Protein 5KS7 (pdb70)

Nearest PDB structures (foldseek):
  5ks7-assembly1_A  TM=1.008E+00  e=2.690E-26  Listeria monocytogenes
  5ks7-assembly1_B  TM=1.006E+00  e=5.347E-22  Listeria monocytogenes
  5iip-assembly1_D  TM=9.019E-01  e=2.925E-13  Staphylococcus aureus
  7pmz-assembly2_I-4  TM=8.062E-01  e=7.367E-08  Streptomyces coelicolor A3(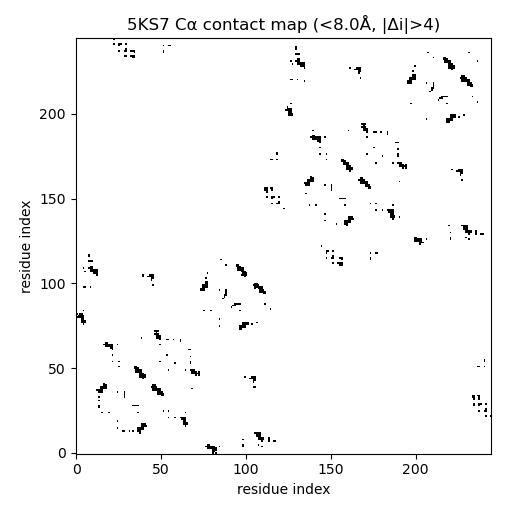2)
  2nye-assembly1_B  TM=8.202E-01  e=5.919E-07  Saccharomyces cerevisiae

Structure (mmCIF, N/CA/C/O backbone):
data_5KS7
#
_entry.id   5KS7
#
_cell.length_a   52.342
_cell.length_b   43.861
_cell.length_c   68.841
_cell.angle_alpha   90.00
_cell.angle_beta   94.94
_cell.angle_gamma   90.00
#
_symmetry.space_group_name_H-M   'P 1 21 1'
#
loop_
_entity.id
_entity.type
_entity.pdbx_description
1 polymer 'Carnitine transport ATP-binding protein OpuCA'
2 non-polymer "(2R,3R,3aS,5R,7aR,9R,10R,10aS,12R,14aR)-2,9-bis(6-amino-9H-purin-9-yl)octahydro-2H,7H-difuro[3,2-d:3',2'-j][1,3,7,9,2,8 ]tetraoxadiphosphacyclododecine-3,5,10,12-tetrol 5,12-dioxide"
#
loop_
_atom_site.group_PDB
_atom_site.id
_atom_site.type_symbol
_atom_site.label_atom_id
_atom_site.label_alt_id
_atom_site.label_comp_id
_atom_site.label_asym_id
_atom_site.label_entity_id
_atom_site.label_seq_id
_atom_site.pdbx_PDB_ins_code
_atom_site.Cartn_x
_atom_site.Cartn_y
_atom_site.Cartn_z
_atom_site.occupancy
_atom_site.B_iso_or_equiv
_atom_site.auth_seq_id
_atom_site.auth_comp_id
_atom_site.auth_asym_id
_atom_site.auth_atom_id
_atom_site.pdbx_PDB_model_num
ATOM 1 N N . ASP A 1 1 ? -26.409 9.313 6.725 1.00 40.68 247 ASP A N 1
ATOM 2 C CA . ASP A 1 1 ? -25.352 10.119 7.437 1.00 40.78 247 ASP A CA 1
ATOM 3 C C . ASP A 1 1 ? -23.929 9.494 7.333 1.00 38.73 247 ASP A C 1
ATOM 4 O O . ASP A 1 1 ? -23.102 9.948 6.525 1.00 37.00 247 ASP A O 1
ATOM 9 N N . VAL A 1 2 ? -23.695 8.430 8.111 1.00 36.35 248 VAL A N 1
ATOM 10 C CA . VAL A 1 2 ? -22.347 7.953 8.492 1.00 35.98 248 VAL A CA 1
ATOM 11 C C . VAL A 1 2 ? -21.860 6.729 7.690 1.00 33.66 248 VAL A C 1
ATOM 12 O O . VAL A 1 2 ? -20.802 6.164 7.976 1.00 31.44 248 VAL A O 1
ATOM 16 N N . THR A 1 3 ? -22.627 6.340 6.679 1.00 32.24 249 THR A N 1
ATOM 17 C CA . THR A 1 3 ? -22.220 5.302 5.756 1.00 31.72 249 THR A CA 1
ATOM 18 C C . THR A 1 3 ? -21.051 5.791 4.854 1.00 31.06 249 THR A C 1
ATOM 19 O O . THR A 1 3 ? -20.980 6.965 4.463 1.00 27.43 249 THR A O 1
ATOM 23 N N . GLN A 1 4 ? -20.130 4.874 4.558 1.00 31.57 250 GLN A N 1
ATOM 24 C CA . GLN A 1 4 ? -18.926 5.175 3.775 1.00 31.95 250 GLN A CA 1
ATOM 25 C C . GLN A 1 4 ? -19.093 4.823 2.290 1.00 31.66 250 GLN A C 1
ATOM 26 O O . GLN A 1 4 ? -20.127 4.286 1.875 1.00 33.83 250 GLN A O 1
ATOM 32 N N . VAL A 1 5 ? -18.077 5.126 1.490 1.00 29.86 251 VAL A N 1
ATOM 33 C CA . VAL A 1 5 ? -18.124 4.804 0.075 1.00 28.77 251 VAL A CA 1
ATOM 34 C C . VAL A 1 5 ? -17.861 3.334 -0.099 1.00 29.52 251 VAL A C 1
ATOM 35 O O . VAL A 1 5 ? -18.519 2.667 -0.901 1.00 30.74 251 VAL A O 1
ATOM 39 N N . ALA A 1 6 ? -16.911 2.807 0.669 1.00 29.43 252 ALA A N 1
ATOM 40 C CA . ALA A 1 6 ? -16.462 1.434 0.439 1.00 28.57 252 ALA A CA 1
ATOM 41 C C . ALA A 1 6 ? -17.641 0.474 0.434 1.00 26.55 252 ALA A C 1
ATOM 42 O O . ALA A 1 6 ? -17.789 -0.305 -0.497 1.00 26.10 252 ALA A O 1
ATOM 44 N N . GLN A 1 7 ? -18.504 0.576 1.441 1.00 24.87 253 GLN A N 1
ATOM 45 C CA . GLN A 1 7 ? -19.726 -0.233 1.483 1.00 25.62 253 GLN A CA 1
ATOM 46 C C . GLN A 1 7 ? -20.354 -0.421 0.071 1.00 25.04 253 GLN A C 1
ATOM 47 O O . GLN A 1 7 ? -20.569 -1.557 -0.356 1.00 23.69 253 GLN A O 1
ATOM 53 N N . ILE A 1 8 ? -20.570 0.665 -0.675 1.00 24.72 254 ILE A N 1
ATOM 54 C CA . ILE A 1 8 ? -21.339 0.576 -1.924 1.00 25.18 254 ILE A CA 1
ATOM 55 C C . ILE A 1 8 ? -20.540 0.493 -3.242 1.00 26.60 254 ILE A C 1
ATOM 56 O O . ILE A 1 8 ? -20.980 -0.159 -4.214 1.00 28.93 254 ILE A O 1
ATOM 61 N N . MET A 1 9 ? -19.398 1.173 -3.303 1.00 25.13 255 MET A N 1
ATOM 62 C CA . MET A 1 9 ? -18.606 1.206 -4.531 1.00 23.50 255 MET A CA 1
ATOM 63 C C . MET A 1 9 ? -18.641 -0.163 -5.230 1.00 23.69 255 MET A C 1
ATOM 64 O O . MET A 1 9 ? -18.655 -1.216 -4.567 1.00 21.85 255 MET A O 1
ATOM 69 N N . ASN A 1 10 ? -18.686 -0.143 -6.565 1.00 25.09 256 ASN A N 1
ATOM 70 C CA . ASN A 1 10 ? -18.548 -1.375 -7.371 1.00 26.18 256 ASN A CA 1
ATOM 71 C C . ASN A 1 10 ? -17.058 -1.734 -7.538 1.00 27.03 256 ASN A C 1
ATOM 72 O O . ASN A 1 10 ? -16.263 -0.942 -8.059 1.00 28.33 256 ASN A O 1
ATOM 77 N N . THR A 1 11 ? -16.692 -2.919 -7.041 1.00 27.30 257 THR A N 1
ATOM 78 C CA . THR A 1 11 ? -15.289 -3.306 -6.833 1.00 27.51 257 THR A CA 1
ATOM 79 C C . THR A 1 11 ? -14.534 -3.782 -8.099 1.00 27.68 257 THR A C 1
ATOM 80 O O . THR A 1 11 ? -13.386 -4.236 -7.993 1.00 26.35 257 THR A O 1
ATOM 84 N N . ASN A 1 12 ? -15.151 -3.682 -9.281 1.00 27.76 258 ASN A N 1
ATOM 85 C CA . ASN A 1 12 ? -14.434 -3.960 -10.544 1.00 28.12 258 ASN A CA 1
ATOM 86 C C . ASN A 1 12 ? -14.379 -2.730 -11.489 1.00 28.51 258 ASN A C 1
ATOM 87 O O . ASN A 1 12 ? -15.190 -2.609 -12.429 1.00 30.73 258 ASN A O 1
ATOM 89 N N . PRO A 1 13 ? -13.442 -1.794 -11.226 1.00 26.52 259 PRO A N 1
ATOM 90 C CA . PRO A 1 13 ? -13.194 -0.685 -12.160 1.00 25.14 259 PRO A CA 1
ATOM 91 C C . PRO A 1 13 ? -12.174 -1.074 -13.175 1.00 23.58 259 PRO A C 1
ATOM 92 O O . PRO A 1 13 ? -11.238 -1.774 -12.857 1.00 24.47 259 PRO A O 1
ATOM 96 N N . VAL A 1 14 ? -12.329 -0.591 -14.386 1.00 22.52 260 VAL A N 1
ATOM 97 C CA . VAL A 1 14 ? -11.464 -1.007 -15.470 1.00 21.59 260 VAL A CA 1
ATOM 98 C C . VAL A 1 14 ? -10.136 -0.202 -15.489 1.00 20.96 260 VAL A C 1
ATOM 99 O O . VAL A 1 14 ? -10.127 1.025 -15.613 1.00 20.40 260 VAL A O 1
ATOM 103 N N . SER A 1 15 ? -9.022 -0.912 -15.330 1.00 20.31 261 SER A N 1
ATOM 104 C CA . SER A 1 15 ? -7.680 -0.295 -15.290 1.00 18.64 261 SER A CA 1
ATOM 105 C C . SER A 1 15 ? -6.972 -0.587 -16.578 1.00 17.61 261 SER A C 1
ATOM 106 O O . SER A 1 15 ? -7.378 -1.461 -17.340 1.00 17.85 261 SER A O 1
ATOM 109 N N . ILE A 1 16 ? -5.927 0.171 -16.830 1.00 16.05 262 ILE A N 1
ATOM 110 C CA . ILE A 1 16 ? -4.904 -0.248 -17.745 1.00 15.04 262 ILE A CA 1
ATOM 111 C C . ILE A 1 16 ? -3.619 0.390 -17.246 1.00 14.40 262 ILE A C 1
ATOM 112 O O . ILE A 1 16 ? -3.671 1.333 -16.436 1.00 14.31 262 ILE A O 1
ATOM 117 N N . THR A 1 17 ? -2.471 -0.137 -17.661 1.00 13.58 263 THR A N 1
ATOM 118 C CA . THR A 1 17 ? -1.206 0.470 -17.259 1.00 13.33 263 THR A CA 1
ATOM 119 C C . THR A 1 17 ? -0.655 1.317 -18.437 1.00 14.07 263 THR A C 1
ATOM 120 O O . THR A 1 17 ? -1.157 1.224 -19.568 1.00 13.71 263 THR A O 1
ATOM 124 N N . ALA A 1 18 ? 0.329 2.169 -18.137 1.00 15.24 264 ALA A N 1
ATOM 125 C CA . ALA A 1 18 ? 0.826 3.202 -19.072 1.00 15.95 264 ALA A CA 1
ATOM 126 C C . ALA A 1 18 ? 1.626 2.684 -20.251 1.00 16.79 264 ALA A C 1
ATOM 127 O O . ALA A 1 18 ? 1.815 3.430 -21.222 1.00 18.20 264 ALA A O 1
ATOM 129 N N . ASP A 1 19 ? 2.137 1.455 -20.161 1.00 17.15 265 ASP A N 1
ATOM 130 C CA . ASP A 1 19 ? 2.837 0.794 -21.299 1.00 18.33 265 ASP A CA 1
ATOM 131 C C . ASP A 1 19 ? 1.904 0.427 -22.468 1.00 19.70 265 ASP A C 1
ATOM 132 O O . ASP A 1 19 ? 2.277 0.506 -23.645 1.00 19.78 265 ASP A O 1
ATOM 137 N N . LYS A 1 20 ? 0.689 0.011 -22.129 1.00 21.02 266 LYS A N 1
ATOM 138 C CA . LYS A 1 20 ? -0.206 -0.599 -23.093 1.00 21.62 266 LYS A CA 1
ATOM 139 C C . LYS A 1 20 ? -0.461 0.390 -24.225 1.00 21.30 266 LYS A C 1
ATOM 140 O O . LYS A 1 20 ? -0.336 1.614 -24.057 1.00 20.10 266 LYS A O 1
ATOM 146 N N . SER A 1 21 ? -0.766 -0.155 -25.395 1.00 22.05 267 SER A N 1
ATOM 147 C CA . SER A 1 21 ? -0.925 0.651 -26.617 1.00 22.14 267 SER A CA 1
ATOM 148 C C . SER A 1 21 ? -2.346 1.167 -26.685 1.00 22.53 267 SER A C 1
ATOM 149 O O . SER A 1 21 ? -3.172 0.780 -25.870 1.00 24.46 267 SER A O 1
ATOM 152 N N . LEU A 1 22 ? -2.658 2.021 -27.653 1.00 23.35 268 LEU A N 1
ATOM 153 C CA . LEU A 1 22 ? -4.056 2.496 -27.809 1.00 23.70 268 LEU A CA 1
ATOM 154 C C . LEU A 1 22 ? -4.933 1.372 -28.362 1.00 24.03 268 LEU A C 1
ATOM 155 O O . LEU A 1 22 ? -6.125 1.265 -28.033 1.00 22.85 268 LEU A O 1
ATOM 160 N N . GLN A 1 23 ? -4.310 0.533 -29.190 1.00 24.68 269 GLN A N 1
ATOM 161 C CA . GLN A 1 23 ? -4.948 -0.645 -29.758 1.00 24.95 269 GLN A CA 1
ATOM 162 C C . GLN A 1 23 ? -5.327 -1.558 -28.601 1.00 24.27 269 GLN A C 1
ATOM 163 O O . GLN A 1 23 ? -6.455 -2.062 -28.537 1.00 24.97 269 GLN A O 1
ATOM 169 N N . ALA A 1 24 ? -4.397 -1.714 -27.657 1.00 22.96 270 ALA A N 1
ATOM 170 C CA . ALA A 1 24 ? -4.646 -2.483 -26.427 1.00 21.79 270 ALA A CA 1
ATOM 171 C C . ALA A 1 24 ? -5.745 -1.900 -25.548 1.00 20.75 270 ALA A C 1
ATOM 172 O O . ALA A 1 24 ? -6.511 -2.645 -24.956 1.00 20.40 270 ALA A O 1
ATOM 174 N N . ALA A 1 25 ? -5.800 -0.573 -25.455 1.00 19.98 271 ALA A N 1
ATOM 175 C CA . ALA A 1 25 ? -6.715 0.121 -24.537 1.00 19.31 271 ALA A CA 1
ATOM 176 C C . ALA A 1 25 ? -8.185 0.047 -24.967 1.00 19.12 271 ALA A C 1
ATOM 177 O O . ALA A 1 25 ? -9.064 -0.427 -24.215 1.00 18.42 271 ALA A O 1
ATOM 179 N N . ILE A 1 26 ? -8.440 0.537 -26.171 1.00 19.23 272 ILE A N 1
ATOM 180 C CA . ILE A 1 26 ? -9.765 0.521 -26.761 1.00 19.60 272 ILE A CA 1
ATOM 181 C C . ILE A 1 26 ? -10.317 -0.901 -26.814 1.00 20.55 272 ILE A C 1
ATOM 182 O O . ILE A 1 26 ? -11.537 -1.105 -26.702 1.00 20.27 272 ILE A O 1
ATOM 187 N N . THR A 1 27 ? -9.416 -1.887 -26.950 1.00 21.75 273 THR A N 1
ATOM 188 C CA . THR A 1 27 ? -9.797 -3.309 -26.822 1.00 21.87 273 THR A CA 1
ATOM 189 C C . THR A 1 27 ? -10.429 -3.552 -25.449 1.00 21.59 273 THR A C 1
ATOM 190 O O . THR A 1 27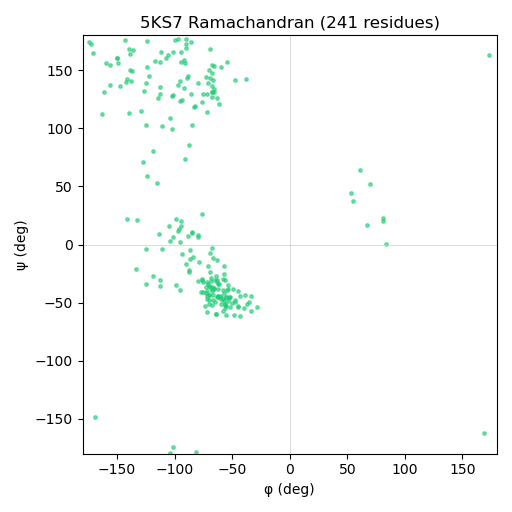 ? -11.586 -3.978 -25.369 1.00 22.65 273 THR A O 1
ATOM 194 N N . VAL A 1 28 ? -9.699 -3.240 -24.379 1.00 20.68 274 VAL A N 1
ATOM 195 C CA . VAL A 1 28 ? -10.255 -3.359 -23.017 1.00 20.52 274 VAL A CA 1
ATOM 196 C C . VAL A 1 28 ? -11.566 -2.543 -22.900 1.00 20.74 274 VAL A C 1
ATOM 197 O O . VAL A 1 28 ? -12.564 -3.030 -22.350 1.00 20.38 274 VAL A O 1
ATOM 201 N N . MET A 1 29 ? -11.569 -1.312 -23.408 1.00 20.25 275 MET A N 1
ATOM 202 C CA . MET A 1 29 ? -12.773 -0.491 -23.306 1.00 20.18 275 MET A CA 1
ATOM 203 C C . MET A 1 29 ? -13.959 -1.158 -23.959 1.00 20.91 275 MET A C 1
ATOM 204 O O . MET A 1 29 ? -15.040 -1.204 -23.376 1.00 21.02 275 MET A O 1
ATOM 209 N N . LYS A 1 30 ? -13.772 -1.676 -25.164 1.00 22.07 276 LYS A N 1
ATOM 210 C CA . LYS A 1 30 ? -14.901 -2.278 -25.867 1.00 24.11 276 LYS A CA 1
ATOM 211 C C . LYS A 1 30 ? -15.415 -3.496 -25.100 1.00 26.47 276 LYS A C 1
ATOM 212 O O . LYS A 1 30 ? -16.559 -3.514 -24.676 1.00 25.65 276 LYS A O 1
ATOM 218 N N . GLU A 1 31 ? -14.557 -4.502 -24.904 1.00 29.94 277 GLU A N 1
ATOM 219 C CA . GLU A 1 31 ? -14.882 -5.652 -24.042 1.00 31.03 277 GLU A CA 1
ATOM 220 C C . GLU A 1 31 ? -15.770 -5.233 -22.870 1.00 27.47 277 GLU A C 1
ATOM 221 O O . GLU A 1 31 ? -16.859 -5.744 -22.681 1.00 23.92 277 GLU A O 1
ATOM 227 N N . LYS A 1 32 ? -15.276 -4.277 -22.095 1.00 26.83 278 LYS A N 1
ATOM 228 C CA . LYS A 1 32 ? -15.860 -3.960 -20.797 1.00 25.26 278 LYS A CA 1
ATOM 229 C C . LYS A 1 32 ? -17.041 -3.018 -20.877 1.00 23.12 278 LYS A C 1
ATOM 230 O O . LYS A 1 32 ? -17.756 -2.838 -19.876 1.00 22.83 278 LYS A O 1
ATOM 236 N N . ARG A 1 33 ? -17.245 -2.440 -22.066 1.00 20.80 279 ARG A N 1
ATOM 237 C CA . ARG A 1 33 ? -18.292 -1.447 -22.305 1.00 18.68 279 ARG A CA 1
ATOM 238 C C . ARG A 1 33 ? -18.067 -0.219 -21.407 1.00 18.28 279 ARG A C 1
ATOM 239 O O . ARG A 1 33 ? -18.866 0.060 -20.520 1.00 18.75 279 ARG A O 1
ATOM 247 N N . VAL A 1 34 ? -16.957 0.482 -21.614 1.00 17.46 280 VAL A N 1
ATOM 248 C CA . VAL A 1 34 ? -16.654 1.695 -20.849 1.00 17.47 280 VAL A CA 1
ATOM 249 C C . VAL A 1 34 ? -15.997 2.772 -21.719 1.00 18.51 280 VAL A C 1
ATOM 250 O O . VAL A 1 34 ? -15.143 2.444 -22.554 1.00 19.78 280 VAL A O 1
ATOM 254 N N . ASP A 1 35 ? -16.383 4.045 -21.525 1.00 18.59 281 ASP A N 1
ATOM 255 C CA . ASP A 1 35 ? -15.778 5.177 -22.275 1.00 18.87 281 ASP A CA 1
ATOM 256 C C . ASP A 1 35 ? -14.373 5.630 -21.745 1.00 19.31 281 ASP A C 1
ATOM 257 O O . ASP A 1 35 ? -13.634 6.336 -22.445 1.00 19.55 281 ASP A O 1
ATOM 262 N N . THR A 1 36 ? -13.988 5.213 -20.538 1.00 19.06 282 THR A N 1
ATOM 263 C CA . THR A 1 36 ? -12.695 5.626 -19.973 1.00 18.85 282 THR A CA 1
ATOM 264 C C . THR A 1 36 ? -11.957 4.471 -19.305 1.00 18.36 282 THR A C 1
ATOM 265 O O . THR A 1 36 ? -12.567 3.562 -18.757 1.00 18.67 282 THR A O 1
ATOM 269 N N . LEU A 1 37 ? -10.634 4.534 -19.344 1.00 17.91 283 LEU A N 1
ATOM 270 C CA . LEU A 1 37 ? -9.807 3.623 -18.613 1.00 17.08 283 LEU A CA 1
ATOM 271 C C . LEU A 1 37 ? -9.081 4.397 -17.522 1.00 18.07 283 LEU A C 1
ATOM 272 O O . LEU A 1 37 ? -8.603 5.525 -17.719 1.00 17.18 283 LEU A O 1
ATOM 277 N N . LEU A 1 38 ? -9.070 3.789 -16.343 1.00 19.81 284 LEU A N 1
ATOM 278 C CA . LEU A 1 38 ? -8.314 4.280 -15.199 1.00 20.45 284 LEU A CA 1
ATOM 279 C C . LEU A 1 38 ? -6.915 3.695 -15.208 1.00 20.50 284 LEU A C 1
ATOM 280 O O . LEU A 1 38 ? -6.713 2.539 -15.555 1.00 19.35 284 LEU A O 1
ATOM 285 N N . VAL A 1 39 ? -5.958 4.515 -14.794 1.00 22.26 285 VAL A N 1
ATOM 286 C CA . VAL A 1 39 ? -4.544 4.219 -14.999 1.00 23.26 285 VAL A CA 1
ATOM 287 C C . VAL A 1 39 ? -3.770 3.988 -13.703 1.00 23.71 285 VAL A C 1
ATOM 288 O O . VAL A 1 39 ? -3.708 4.820 -12.802 1.00 24.96 285 VAL A O 1
ATOM 292 N N . VAL A 1 40 ? -3.111 2.854 -13.679 1.00 23.67 286 VAL A N 1
ATOM 293 C CA . VAL A 1 40 ? -2.685 2.246 -12.468 1.00 22.33 286 VAL A CA 1
ATOM 294 C C . VAL A 1 40 ? -1.294 1.756 -12.840 1.00 21.60 286 VAL A C 1
ATOM 295 O O . VAL A 1 40 ? -1.014 1.527 -14.004 1.00 20.65 286 VAL A O 1
ATOM 299 N N . ASP A 1 41 ? -0.400 1.690 -11.876 1.00 22.72 287 ASP A N 1
ATOM 300 C CA . ASP A 1 41 ? 0.976 1.268 -12.141 1.00 23.66 287 ASP A CA 1
ATOM 301 C C . ASP A 1 41 ? 1.166 -0.185 -11.724 1.00 23.67 287 ASP A C 1
ATOM 302 O O . ASP A 1 41 ? 0.201 -0.861 -11.341 1.00 21.05 287 ASP A O 1
ATOM 307 N N . GLU A 1 42 ? 2.411 -0.662 -11.803 1.00 25.63 288 GLU A N 1
ATOM 308 C CA . GLU A 1 42 ? 2.740 -2.062 -11.476 1.00 25.79 288 GLU A CA 1
ATOM 309 C C . GLU A 1 42 ? 2.021 -2.521 -10.198 1.00 25.09 288 GLU A C 1
ATOM 310 O O . GLU A 1 42 ? 1.447 -3.620 -10.154 1.00 24.39 288 GLU A O 1
ATOM 316 N N . GLY A 1 43 ? 2.042 -1.656 -9.178 1.00 23.92 289 GLY A N 1
ATOM 317 C CA . GLY A 1 43 ? 1.475 -1.973 -7.865 1.00 22.98 289 GLY A CA 1
ATOM 318 C C . GLY A 1 43 ? 0.059 -1.457 -7.647 1.00 21.44 289 GLY A C 1
ATOM 319 O O . GLY A 1 43 ? -0.429 -1.463 -6.524 1.00 20.52 289 GLY A O 1
ATOM 320 N N . ASN A 1 44 ? -0.588 -1.007 -8.718 1.00 20.20 290 ASN A N 1
ATOM 321 C CA . ASN A 1 44 ? -2.027 -0.740 -8.707 1.00 20.23 290 ASN A CA 1
ATOM 322 C C . ASN A 1 44 ? -2.370 0.609 -8.101 1.00 19.82 290 ASN A C 1
ATOM 323 O O . ASN A 1 44 ? -3.504 0.809 -7.657 1.00 19.40 290 ASN A O 1
ATOM 328 N N . VAL A 1 45 ? -1.406 1.533 -8.108 1.00 19.50 291 VAL A N 1
ATOM 329 C CA . VAL A 1 45 ? -1.612 2.895 -7.597 1.00 19.94 291 VAL A CA 1
ATOM 330 C C . VAL A 1 45 ? -2.197 3.784 -8.672 1.00 19.71 291 VAL A C 1
ATOM 331 O O . VAL A 1 45 ? -1.652 3.853 -9.757 1.00 19.55 291 VAL A O 1
ATOM 335 N N . LEU A 1 46 ? -3.281 4.489 -8.364 1.00 19.84 292 LEU A N 1
ATOM 336 C CA . LEU A 1 46 ? -3.966 5.322 -9.368 1.00 20.44 292 LEU A CA 1
ATOM 337 C C . LEU A 1 46 ? -3.129 6.520 -9.862 1.00 21.72 292 LEU A C 1
ATOM 338 O O . LEU A 1 46 ? -2.567 7.296 -9.081 1.00 22.81 292 LEU A O 1
ATOM 343 N N . LYS A 1 47 ? -3.066 6.671 -11.174 1.00 22.67 293 LYS A N 1
ATOM 344 C CA . LYS A 1 47 ? -2.206 7.662 -11.775 1.00 24.24 293 LYS A CA 1
ATOM 345 C C . LYS A 1 47 ? -2.927 8.714 -12.595 1.00 26.48 293 LYS A C 1
ATOM 346 O O . LYS A 1 47 ? -2.414 9.832 -12.747 1.00 28.18 293 LYS A O 1
ATOM 352 N N . GLY A 1 48 ? -4.096 8.365 -13.137 1.00 27.88 294 GLY A N 1
ATOM 353 C CA . GLY A 1 48 ? -4.714 9.167 -14.197 1.00 28.12 294 GLY A CA 1
ATOM 354 C C . GLY A 1 48 ? -5.886 8.465 -14.856 1.00 27.32 294 GLY A C 1
ATOM 355 O O . GLY A 1 48 ? -6.458 7.532 -14.277 1.00 27.36 294 GLY A O 1
ATOM 356 N N . PHE A 1 49 ? -6.264 8.945 -16.043 1.00 25.53 295 PHE A N 1
ATOM 357 C CA . PHE A 1 49 ? -7.266 8.284 -16.864 1.00 24.54 295 PHE A CA 1
ATOM 358 C C . PHE A 1 49 ? -7.178 8.709 -18.317 1.00 22.86 295 PHE A C 1
ATOM 359 O O . PHE A 1 49 ? -6.691 9.780 -18.632 1.00 20.95 295 PHE A O 1
ATOM 367 N N . ILE A 1 50 ? -7.676 7.842 -19.191 1.00 22.50 296 ILE A N 1
ATOM 368 C CA . ILE A 1 50 ? -7.755 8.114 -20.629 1.00 21.40 296 ILE A CA 1
ATOM 369 C C . ILE A 1 50 ? -9.190 7.951 -21.093 1.00 22.23 296 ILE A C 1
ATOM 370 O O . ILE A 1 50 ? -9.937 7.173 -20.510 1.00 21.31 296 ILE A O 1
ATOM 375 N N . ASP A 1 51 ? -9.526 8.681 -22.169 1.00 23.81 297 ASP A N 1
ATOM 376 C CA . ASP A 1 51 ? -10.851 8.713 -22.807 1.00 23.30 297 ASP A CA 1
ATOM 377 C C . ASP A 1 51 ? -10.856 8.101 -24.200 1.00 23.52 297 ASP A C 1
ATOM 378 O O . ASP A 1 51 ? -9.811 8.064 -24.864 1.00 22.70 297 ASP A O 1
ATOM 383 N N . VAL A 1 52 ? -12.051 7.662 -24.627 1.00 23.72 298 VAL A N 1
ATOM 384 C CA . VAL A 1 52 ? -12.425 7.508 -26.057 1.00 24.93 298 VAL A CA 1
ATOM 385 C C . VAL A 1 52 ? -12.059 8.734 -26.900 1.00 24.16 298 VAL A C 1
ATOM 386 O O . VAL A 1 52 ? -11.515 8.618 -28.004 1.00 22.25 298 VAL A O 1
ATOM 390 N N . GLU A 1 53 ? -12.463 9.886 -26.381 1.00 24.45 299 GLU A N 1
ATOM 391 C CA . GLU A 1 53 ? -12.145 11.182 -26.922 1.00 25.78 299 GLU A CA 1
ATOM 392 C C . GLU A 1 53 ? -10.670 11.284 -27.359 1.00 25.52 299 GLU A C 1
ATOM 393 O O . GLU A 1 53 ? -10.349 11.541 -28.538 1.00 25.17 299 GLU A O 1
ATOM 399 N N . GLN A 1 54 ? -9.784 11.109 -26.386 1.00 24.71 300 GLN A N 1
ATOM 400 C CA . GLN A 1 54 ? -8.370 11.432 -26.561 1.00 24.64 300 GLN A CA 1
ATOM 401 C C . GLN A 1 54 ? -7.750 10.352 -27.402 1.00 23.38 300 GLN A C 1
ATOM 402 O O . GLN A 1 54 ? -6.958 10.619 -28.286 1.00 23.10 300 GLN A O 1
ATOM 408 N N . ILE A 1 55 ? -8.137 9.123 -27.136 1.00 23.29 301 ILE A N 1
ATOM 409 C CA . ILE A 1 55 ? -7.786 8.040 -28.024 1.00 23.97 301 ILE A CA 1
ATOM 410 C C . ILE A 1 55 ? -8.193 8.420 -29.450 1.00 23.30 301 ILE A C 1
ATOM 411 O O . ILE A 1 55 ? -7.423 8.251 -30.371 1.00 22.97 301 ILE A O 1
ATOM 416 N N . ASP A 1 56 ? -9.389 8.951 -29.636 1.00 24.11 302 ASP A N 1
ATOM 417 C CA . ASP A 1 56 ? -9.799 9.300 -30.975 1.00 25.57 302 ASP A CA 1
ATOM 418 C C . ASP A 1 56 ? -9.005 10.454 -31.560 1.00 26.96 302 ASP A C 1
ATOM 419 O O . ASP A 1 56 ? -8.715 10.453 -32.760 1.00 28.70 302 ASP A O 1
ATOM 424 N N . LEU A 1 57 ? -8.672 11.454 -30.746 1.00 26.80 303 LEU A N 1
ATOM 425 C CA . LEU A 1 57 ? -7.978 12.623 -31.281 1.00 27.05 303 LEU A CA 1
ATOM 426 C C . LEU A 1 57 ? -6.540 12.306 -31.654 1.00 28.02 303 LEU A C 1
ATOM 427 O O . LEU A 1 57 ? -6.080 12.653 -32.745 1.00 28.92 303 LEU A O 1
ATOM 432 N N . ASN A 1 58 ? -5.834 11.628 -30.761 1.00 28.51 304 ASN A N 1
ATOM 433 C CA . ASN A 1 58 ? -4.394 11.474 -30.901 1.00 28.88 304 ASN A CA 1
ATOM 434 C C . ASN A 1 58 ? -3.943 10.170 -31.593 1.00 30.98 304 ASN A C 1
ATOM 435 O O . ASN A 1 58 ? -2.744 9.946 -31.770 1.00 31.42 304 ASN A O 1
ATOM 440 N N . ARG A 1 59 ? -4.902 9.348 -32.024 1.00 32.37 305 ARG A N 1
ATOM 441 C CA . ARG A 1 59 ? -4.634 8.142 -32.818 1.00 34.93 305 ARG A CA 1
ATOM 442 C C . ARG A 1 59 ? -3.367 8.166 -33.698 1.00 38.00 305 ARG A C 1
ATOM 443 O O . ARG A 1 59 ? -2.538 7.271 -33.626 1.00 40.06 305 ARG A O 1
ATOM 451 N N . ARG A 1 60 ? -3.229 9.182 -34.536 1.00 43.12 306 ARG A N 1
ATOM 452 C CA . ARG A 1 60 ? -2.197 9.165 -35.588 1.00 47.16 306 ARG A CA 1
ATOM 453 C C . ARG A 1 60 ? -0.798 9.295 -34.995 1.00 46.07 306 ARG A C 1
ATOM 454 O O . ARG A 1 60 ? 0.113 8.577 -35.408 1.00 45.15 306 ARG A O 1
ATOM 462 N N . THR A 1 61 ? -0.645 10.208 -34.031 1.00 45.06 307 THR A N 1
ATOM 463 C CA . THR A 1 61 ? 0.645 10.483 -33.399 1.00 46.73 307 THR A CA 1
ATOM 464 C C . THR A 1 61 ? 0.660 10.114 -31.911 1.00 45.93 307 THR A C 1
ATOM 465 O O . THR A 1 61 ? 1.005 10.948 -31.065 1.00 48.82 307 THR A O 1
ATOM 469 N N . ALA A 1 62 ? 0.284 8.874 -31.590 1.00 43.69 308 ALA A N 1
ATOM 470 C CA . ALA A 1 62 ? 0.270 8.394 -30.192 1.00 41.22 308 ALA A CA 1
ATOM 471 C C . ALA A 1 62 ? 0.209 6.874 -30.132 1.00 40.22 308 ALA A C 1
ATOM 472 O O . ALA A 1 62 ? -0.810 6.289 -30.512 1.00 42.83 308 ALA A O 1
ATOM 474 N N . THR A 1 63 ? 1.289 6.242 -29.659 1.00 36.05 309 THR A N 1
ATOM 475 C CA . THR A 1 63 ? 1.399 4.787 -29.676 1.00 33.25 309 THR A CA 1
ATOM 476 C C . THR A 1 63 ? 0.978 4.188 -28.374 1.00 33.01 309 THR A C 1
ATOM 477 O O . THR A 1 63 ? 0.365 3.135 -28.382 1.00 36.77 309 THR A O 1
ATOM 481 N N . SER A 1 64 ? 1.337 4.843 -27.261 1.00 31.46 310 SER A N 1
ATOM 482 C CA . SER A 1 64 ? 1.150 4.314 -25.884 1.00 29.11 310 SER A CA 1
ATOM 483 C C . SER A 1 64 ? 0.017 5.021 -25.101 1.00 28.26 310 SER A C 1
ATOM 484 O O . SER A 1 64 ? -0.380 6.139 -25.439 1.00 26.01 310 SER A O 1
ATOM 487 N N . VAL A 1 65 ? -0.474 4.366 -24.043 1.00 27.87 311 VAL A N 1
ATOM 488 C CA . VAL A 1 65 ? -1.513 4.955 -23.135 1.00 28.32 311 VAL A CA 1
ATOM 489 C C . VAL A 1 65 ? -1.035 6.233 -22.395 1.00 28.02 311 VAL A C 1
ATOM 490 O O . VAL A 1 65 ? -1.829 7.148 -22.104 1.00 26.11 311 VAL A O 1
ATOM 494 N N . MET A 1 66 ? 0.261 6.247 -22.070 1.00 28.01 312 MET A N 1
ATOM 495 C CA . MET A 1 66 ? 0.929 7.363 -21.413 1.00 26.05 312 MET A CA 1
ATOM 496 C C . MET A 1 66 ? 0.907 8.614 -22.280 1.00 25.39 312 MET A C 1
ATOM 497 O O . MET A 1 66 ? 0.864 9.726 -21.769 1.00 26.70 312 MET A O 1
ATOM 502 N N . ASP A 1 67 ? 0.946 8.449 -23.597 1.00 24.28 313 ASP A N 1
ATOM 503 C CA . ASP A 1 67 ? 1.045 9.619 -24.481 1.00 22.95 313 ASP A CA 1
ATOM 504 C C . ASP A 1 67 ? -0.128 10.593 -24.231 1.00 22.46 313 ASP A C 1
ATOM 505 O O . ASP A 1 67 ? 0.014 11.775 -24.488 1.00 21.97 313 ASP A O 1
ATOM 510 N N . ILE A 1 68 ? -1.266 10.089 -23.727 1.00 22.59 314 ILE A N 1
ATOM 511 C CA . ILE A 1 68 ? -2.519 10.871 -23.639 1.00 23.61 314 ILE A CA 1
ATOM 512 C C . ILE A 1 68 ? -3.214 10.764 -22.267 1.00 25.29 314 ILE A C 1
ATOM 513 O O . ILE A 1 68 ? -4.428 11.023 -22.134 1.00 25.53 314 ILE A O 1
ATOM 518 N N . ILE A 1 69 ? -2.444 10.396 -21.247 1.00 25.62 315 ILE A N 1
ATOM 519 C CA . ILE A 1 69 ? -2.976 10.250 -19.903 1.00 24.62 315 ILE A CA 1
ATOM 520 C C . ILE A 1 69 ? -3.380 11.608 -19.350 1.00 25.23 315 ILE A C 1
ATOM 521 O O . ILE A 1 69 ? -2.781 12.616 -19.704 1.00 27.36 315 ILE A O 1
ATOM 526 N N . GLU A 1 70 ? -4.422 11.620 -18.518 1.00 25.05 316 GLU A N 1
ATOM 527 C CA . GLU A 1 70 ? -4.831 12.803 -17.767 1.00 24.67 316 GLU A CA 1
ATOM 528 C C . GLU A 1 70 ? -4.541 12.551 -16.289 1.00 25.76 316 GLU A C 1
ATOM 529 O O . GLU A 1 70 ? -5.302 11.849 -15.596 1.00 23.93 316 GLU A O 1
ATOM 535 N N . LYS A 1 71 ? -3.446 13.144 -15.808 1.00 27.60 317 LYS A N 1
ATOM 536 C CA . LYS A 1 71 ? -2.940 12.881 -14.442 1.00 27.56 317 LYS A CA 1
ATOM 537 C C . LYS A 1 71 ? -3.851 13.456 -13.335 1.00 27.04 317 LYS A C 1
ATOM 538 O O . LYS A 1 71 ? -3.854 12.945 -12.207 1.00 27.10 317 LYS A O 1
ATOM 544 N N . ASN A 1 72 ? -4.652 14.471 -13.668 1.00 26.33 318 ASN A N 1
ATOM 545 C CA . ASN A 1 72 ? -5.489 15.154 -12.675 1.00 27.05 318 ASN A CA 1
ATOM 546 C C . ASN A 1 72 ? -6.860 14.473 -12.487 1.00 26.72 318 ASN A C 1
ATOM 547 O O . ASN A 1 72 ? -7.851 14.873 -13.089 1.00 26.09 318 ASN A O 1
ATOM 552 N N . VAL A 1 73 ? -6.903 13.456 -11.623 1.00 26.74 319 VAL A N 1
ATOM 553 C CA . VAL A 1 73 ? -8.102 12.646 -11.418 1.00 26.51 319 VAL A CA 1
ATOM 554 C C . VAL A 1 73 ? -8.828 13.034 -10.160 1.00 26.59 319 VAL A C 1
ATOM 555 O O . VAL A 1 73 ? -8.218 13.012 -9.110 1.00 26.98 319 VAL A O 1
ATOM 559 N N . PHE A 1 74 ? -10.130 13.305 -10.189 1.00 27.48 320 PHE A N 1
ATOM 560 C CA . PHE A 1 74 ? -10.765 13.380 -8.900 1.00 28.06 320 PHE A CA 1
ATOM 561 C C . PHE A 1 74 ? -10.931 11.998 -8.376 1.00 30.22 320 PHE A C 1
ATOM 562 O O . PHE A 1 74 ? -11.463 11.143 -9.063 1.00 33.01 320 PHE A O 1
ATOM 570 N N . TYR A 1 75 ? -10.496 11.796 -7.140 1.00 31.81 321 TYR A N 1
ATOM 571 C CA . TYR A 1 75 ? -10.605 10.518 -6.477 1.00 31.27 321 TYR A CA 1
ATOM 572 C C . TYR A 1 75 ? -10.907 10.744 -5.003 1.00 30.63 321 TYR A C 1
ATOM 573 O O . TYR A 1 75 ? -10.921 11.875 -4.532 1.00 30.59 321 TYR A O 1
ATOM 582 N N . VAL A 1 76 ? -11.122 9.651 -4.286 1.00 29.85 322 VAL A N 1
ATOM 583 C CA . VAL A 1 76 ? -11.637 9.687 -2.936 1.00 30.16 322 VAL A CA 1
ATOM 584 C C . VAL A 1 76 ? -11.204 8.394 -2.246 1.00 30.39 322 VAL A C 1
ATOM 585 O O . VAL A 1 76 ? -10.959 7.398 -2.917 1.00 31.66 322 VAL A O 1
ATOM 589 N N . TYR A 1 77 ? -11.094 8.418 -0.917 1.00 29.35 323 TYR A N 1
ATOM 590 C CA . TYR A 1 77 ? -10.568 7.287 -0.171 1.00 28.64 323 TYR A CA 1
ATOM 591 C C . TYR A 1 77 ? -11.713 6.414 0.230 1.00 28.31 323 TYR A C 1
ATOM 592 O O . TYR A 1 77 ? -12.841 6.859 0.279 1.00 30.69 323 TYR A O 1
ATOM 601 N N . GLU A 1 78 ? -11.394 5.166 0.513 1.00 27.42 324 GLU A N 1
ATOM 602 C CA . GLU A 1 78 ? -12.329 4.170 0.957 1.00 27.96 324 GLU A CA 1
ATOM 603 C C . GLU A 1 78 ? -13.302 4.632 2.035 1.00 28.87 324 GLU A C 1
ATOM 604 O O . GLU A 1 78 ? -14.469 4.243 2.016 1.00 32.88 324 GLU A O 1
ATOM 610 N N . ASP A 1 79 ? -12.829 5.422 2.997 1.00 28.78 325 ASP A N 1
ATOM 611 C CA . ASP A 1 79 ? -13.633 5.752 4.211 1.00 28.37 325 ASP A CA 1
ATOM 612 C C . ASP A 1 79 ? -14.246 7.178 4.215 1.00 29.67 325 ASP A C 1
ATOM 613 O O . ASP A 1 79 ? -14.896 7.586 5.179 1.00 29.96 325 ASP A O 1
ATOM 618 N N . THR A 1 80 ? -14.049 7.927 3.135 1.00 31.13 326 THR A N 1
ATOM 619 C CA . THR A 1 80 ? -14.860 9.112 2.854 1.00 31.50 326 THR A CA 1
ATOM 620 C C . THR A 1 80 ? -16.347 8.754 3.036 1.00 32.98 326 THR A C 1
ATOM 621 O O . THR A 1 80 ? -16.761 7.645 2.677 1.00 32.60 326 THR A O 1
ATOM 625 N N . LEU A 1 81 ? -17.133 9.682 3.600 1.00 32.74 327 LEU A N 1
ATOM 626 C CA . LEU A 1 81 ? -18.596 9.540 3.661 1.00 33.08 327 LEU A CA 1
ATOM 627 C C . LEU A 1 81 ? -19.232 9.509 2.265 1.00 31.01 327 LEU A C 1
ATOM 628 O O . LEU A 1 81 ? -19.033 10.417 1.454 1.00 29.55 327 LEU A O 1
ATOM 633 N N . LEU A 1 82 ? -20.019 8.483 1.996 1.00 30.05 328 LEU A N 1
ATOM 634 C CA . LEU A 1 82 ? -20.719 8.410 0.730 1.00 31.34 328 LEU A CA 1
ATOM 635 C C . LEU A 1 82 ? -21.356 9.751 0.378 1.00 32.47 328 LEU A C 1
ATOM 636 O O . LEU A 1 82 ? -21.096 10.285 -0.696 1.00 35.88 328 LEU A O 1
ATOM 641 N N . ARG A 1 83 ? -22.150 10.308 1.293 1.00 31.23 329 ARG A N 1
ATOM 642 C CA . ARG A 1 83 ? -22.938 11.523 1.019 1.00 32.13 329 ARG A CA 1
ATOM 643 C C . ARG A 1 83 ? -22.211 12.583 0.171 1.00 33.24 329 ARG A C 1
ATOM 644 O O . ARG A 1 83 ? -22.783 13.164 -0.747 1.00 32.77 329 ARG A O 1
ATOM 646 N N . ASP A 1 84 ? -20.947 12.829 0.484 1.00 34.99 330 ASP A N 1
ATOM 647 C CA . ASP A 1 84 ? -20.180 13.860 -0.202 1.00 35.81 330 ASP A CA 1
ATOM 648 C C . ASP A 1 84 ? -19.883 13.429 -1.638 1.00 36.52 330 ASP A C 1
ATOM 649 O O . ASP A 1 84 ? -20.116 14.202 -2.585 1.00 35.63 330 ASP A O 1
ATOM 654 N N . THR A 1 85 ? -19.413 12.190 -1.814 1.00 34.21 331 THR A N 1
ATOM 655 C CA . THR A 1 85 ? -19.015 11.753 -3.145 1.00 33.74 331 THR A CA 1
ATOM 656 C C . THR A 1 85 ? -20.234 11.655 -4.044 1.00 35.48 331 THR A C 1
ATOM 657 O O . THR A 1 85 ? -20.158 12.029 -5.206 1.00 39.93 331 THR A O 1
ATOM 661 N N . VAL A 1 86 ? -21.354 11.163 -3.502 1.00 35.56 332 VAL A N 1
ATOM 662 C CA . VAL A 1 86 ? -22.645 11.112 -4.233 1.00 33.85 332 VAL A CA 1
ATOM 663 C C . VAL A 1 86 ? -23.088 12.515 -4.641 1.00 35.62 332 VAL A C 1
ATOM 664 O O . VAL A 1 86 ? -23.508 12.726 -5.776 1.00 35.01 332 VAL A O 1
ATOM 668 N N . GLN A 1 87 ? -22.985 13.478 -3.728 1.00 38.75 333 GLN A N 1
ATOM 669 C CA . GLN A 1 87 ? -23.475 14.829 -4.020 1.00 41.24 333 GLN A CA 1
ATOM 670 C C . GLN A 1 87 ? -22.676 15.458 -5.155 1.00 40.33 333 GLN A C 1
ATOM 671 O O . GLN A 1 87 ? -23.188 16.304 -5.870 1.00 39.73 333 GLN A O 1
ATOM 677 N N . ARG A 1 88 ? -21.422 15.019 -5.300 1.00 42.33 334 ARG A N 1
ATOM 678 C CA . ARG A 1 88 ? -20.509 15.429 -6.390 1.00 41.21 334 ARG A CA 1
ATOM 679 C C . ARG A 1 88 ? -20.924 14.965 -7.788 1.00 39.85 334 ARG A C 1
ATOM 680 O O . ARG A 1 88 ? -20.877 15.738 -8.747 1.00 39.63 334 ARG A O 1
ATOM 688 N N . ILE A 1 89 ? -21.263 13.683 -7.906 1.00 37.57 335 ILE A N 1
ATOM 689 C CA . ILE A 1 89 ? -21.722 13.125 -9.176 1.00 36.09 335 ILE A CA 1
ATOM 690 C C . ILE A 1 89 ? -23.009 13.816 -9.593 1.00 36.54 335 ILE A C 1
ATOM 691 O O . ILE A 1 89 ? -23.150 14.219 -10.739 1.00 38.83 335 ILE A O 1
ATOM 696 N N . LEU A 1 90 ? -23.930 13.971 -8.644 1.00 36.37 336 LEU A N 1
ATOM 697 C CA . LEU A 1 90 ? -25.264 14.491 -8.925 1.00 35.14 336 LEU A CA 1
ATOM 698 C C . LEU A 1 90 ? -25.254 15.921 -9.429 1.00 37.36 336 LEU A C 1
ATOM 699 O O . LEU A 1 90 ? -25.735 16.194 -10.527 1.00 38.29 336 LEU A O 1
ATOM 704 N N . LYS A 1 91 ? -24.726 16.836 -8.621 1.00 40.90 337 LYS A N 1
ATOM 705 C CA . LYS A 1 91 ? -24.876 18.272 -8.894 1.00 43.01 337 LYS A CA 1
ATOM 706 C C . LYS A 1 91 ? -23.580 18.968 -9.302 1.00 43.13 337 LYS A C 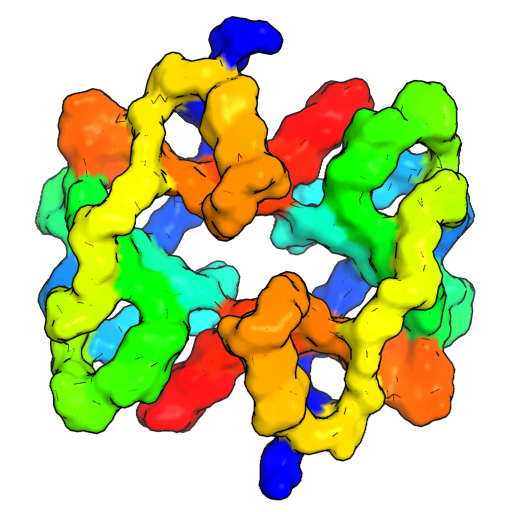1
ATOM 707 O O . LYS A 1 91 ? -23.602 20.144 -9.661 1.00 43.24 337 LYS A O 1
ATOM 713 N N . ARG A 1 92 ? -22.466 18.244 -9.294 1.00 44.47 338 ARG A N 1
ATOM 714 C CA . ARG A 1 92 ? -21.201 18.798 -9.793 1.00 45.70 338 ARG A CA 1
ATOM 715 C C . ARG A 1 92 ? -20.729 18.076 -11.070 1.00 44.65 338 ARG A C 1
ATOM 716 O O . ARG A 1 92 ? -19.621 18.303 -11.553 1.00 45.32 338 ARG A O 1
ATOM 724 N N . GLY A 1 93 ? -21.598 17.224 -11.619 1.00 44.03 339 GLY A N 1
ATOM 725 C CA . GLY A 1 93 ? -21.440 16.702 -12.975 1.00 44.73 339 GLY A CA 1
ATOM 726 C C . GLY A 1 93 ? -20.259 15.779 -13.241 1.00 46.42 339 GLY A C 1
ATOM 727 O O . GLY A 1 93 ? -19.897 15.569 -14.400 1.00 47.45 339 GLY A O 1
ATOM 728 N N . TYR A 1 94 ? -19.657 15.231 -12.180 1.00 46.48 340 TYR A N 1
ATOM 729 C CA . TYR A 1 94 ? -18.609 14.202 -12.307 1.00 43.40 340 TYR A CA 1
ATOM 730 C C . TYR A 1 94 ? -19.283 12.947 -12.862 1.00 39.91 340 TYR A C 1
ATOM 731 O O . TYR A 1 94 ? -20.364 12.585 -12.420 1.00 41.47 340 TYR A O 1
ATOM 740 N N . LYS A 1 95 ? -18.661 12.284 -13.824 1.00 37.86 341 LYS A N 1
ATOM 741 C CA . LYS A 1 95 ? -19.291 11.125 -14.479 1.00 37.24 341 LYS A CA 1
ATOM 742 C C . LYS A 1 95 ? -19.253 9.870 -13.610 1.00 33.10 341 LYS A C 1
ATOM 743 O O . LYS A 1 95 ? -20.117 9.005 -13.736 1.00 33.50 341 LYS A O 1
ATOM 749 N N . TYR A 1 96 ? -18.232 9.763 -12.760 1.00 29.08 342 TYR A N 1
ATOM 750 C CA . TYR A 1 96 ? -18.118 8.685 -11.769 1.00 26.38 342 TYR A CA 1
ATOM 751 C C . TYR A 1 96 ? -16.938 9.056 -10.914 1.00 23.89 342 TYR A C 1
ATOM 752 O O . TYR A 1 96 ? -16.242 9.988 -11.245 1.00 23.59 342 TYR A O 1
ATOM 761 N N . ILE A 1 97 ? -16.694 8.319 -9.828 1.00 22.12 343 ILE A N 1
ATOM 762 C CA . ILE A 1 97 ? -15.659 8.704 -8.871 1.00 20.18 343 ILE A CA 1
ATOM 763 C C . ILE A 1 97 ? -14.859 7.493 -8.371 1.00 20.00 343 ILE A C 1
ATOM 764 O O . ILE A 1 97 ? -15.368 6.647 -7.599 1.00 19.49 343 ILE A O 1
ATOM 769 N N . PRO A 1 98 ? -13.569 7.450 -8.747 1.00 19.20 344 PRO A N 1
ATOM 770 C CA . PRO A 1 98 ? -12.605 6.420 -8.320 1.00 18.87 344 PRO A CA 1
ATOM 771 C C . PRO A 1 98 ? -12.226 6.436 -6.831 1.00 18.80 344 PRO A C 1
ATOM 772 O O . PRO A 1 98 ? -11.849 7.463 -6.280 1.00 17.99 344 PRO A O 1
ATOM 776 N N . VAL A 1 99 ? -12.291 5.268 -6.212 1.00 19.26 345 VAL A N 1
ATOM 777 C CA . VAL A 1 99 ? -11.992 5.109 -4.809 1.00 18.69 345 VAL A CA 1
ATOM 778 C C . VAL A 1 99 ? -10.732 4.292 -4.609 1.00 18.59 345 VAL A C 1
ATOM 779 O O . VAL A 1 99 ? -10.567 3.193 -5.133 1.00 17.85 345 VAL A O 1
ATOM 783 N N . VAL A 1 100 ? -9.860 4.842 -3.795 1.00 19.60 346 VAL A N 1
ATOM 784 C CA . VAL A 1 100 ? -8.560 4.286 -3.543 1.00 20.20 346 VAL A CA 1
ATOM 785 C C . VAL A 1 100 ? -8.505 3.919 -2.076 1.00 21.12 346 VAL A C 1
ATOM 786 O O . VAL A 1 100 ? -9.269 4.448 -1.289 1.00 22.01 346 VAL A O 1
ATOM 790 N N . ASP A 1 101 ? -7.623 3.004 -1.704 1.00 22.59 347 ASP A N 1
ATOM 791 C CA . ASP A 1 101 ? -7.242 2.861 -0.297 1.00 23.67 347 ASP A CA 1
ATOM 792 C C . ASP A 1 101 ? -6.177 3.917 0.052 1.00 25.70 347 ASP A C 1
ATOM 793 O O . ASP A 1 101 ? -5.777 4.718 -0.809 1.00 25.02 347 ASP A O 1
ATOM 798 N N . LYS A 1 102 ? -5.710 3.899 1.303 1.00 28.56 348 LYS A N 1
ATOM 799 C CA . LYS A 1 102 ? -4.835 4.974 1.839 1.00 30.45 348 LYS A CA 1
ATOM 800 C C . LYS A 1 102 ? -3.430 5.018 1.224 1.00 30.15 348 LYS A C 1
ATOM 801 O O . LYS A 1 102 ? -2.675 5.950 1.492 1.00 30.62 348 LYS A O 1
ATOM 807 N N . ASP A 1 103 ? -3.099 4.011 0.411 1.00 29.66 349 ASP A N 1
ATOM 808 C CA . ASP A 1 103 ? -1.905 4.020 -0.442 1.00 29.48 349 ASP A CA 1
ATOM 809 C C . ASP A 1 103 ? -2.229 4.409 -1.889 1.00 26.48 349 ASP A C 1
ATOM 810 O O . ASP A 1 103 ? -1.476 4.093 -2.802 1.00 24.29 349 ASP A O 1
ATOM 815 N N . LYS A 1 104 ? -3.347 5.090 -2.093 1.00 24.92 350 LYS A N 1
ATOM 816 C CA . LYS A 1 104 ? -3.753 5.498 -3.427 1.00 25.15 350 LYS A CA 1
ATOM 817 C C . LYS A 1 104 ? -3.783 4.280 -4.392 1.00 24.93 350 LYS A C 1
ATOM 818 O O . LYS A 1 104 ? -3.288 4.348 -5.537 1.00 23.87 350 LYS A O 1
ATOM 824 N N . ARG A 1 105 ? -4.352 3.162 -3.910 1.00 23.41 351 ARG A N 1
ATOM 825 C CA . ARG A 1 105 ? -4.576 1.970 -4.752 1.00 21.36 351 ARG A CA 1
ATOM 826 C C . ARG A 1 105 ? -6.023 1.856 -5.175 1.00 18.59 351 ARG A C 1
ATOM 827 O O . ARG A 1 105 ? -6.909 1.843 -4.346 1.00 17.20 351 ARG A O 1
ATOM 835 N N . LEU A 1 106 ? -6.253 1.716 -6.471 1.00 17.22 352 LEU A N 1
ATOM 836 C CA . LEU A 1 106 ? -7.595 1.558 -6.970 1.00 16.29 352 LEU A CA 1
ATOM 837 C C . LEU A 1 106 ? -8.175 0.301 -6.386 1.00 15.69 352 LEU A C 1
ATOM 838 O O . LEU A 1 106 ? -7.591 -0.782 -6.537 1.00 15.23 352 LEU A O 1
ATOM 843 N N . VAL A 1 107 ? -9.286 0.487 -5.664 1.00 15.18 353 VAL A N 1
ATOM 844 C CA . VAL A 1 107 ? -10.081 -0.594 -5.054 1.00 14.83 353 VAL A CA 1
ATOM 845 C C . VAL A 1 107 ? -11.560 -0.560 -5.475 1.00 15.47 353 VAL A C 1
ATOM 846 O O . VAL A 1 107 ? -12.328 -1.451 -5.073 1.00 14.78 353 VAL A O 1
ATOM 850 N N . GLY A 1 108 ? -11.953 0.464 -6.258 1.00 15.99 354 GLY A N 1
ATOM 851 C CA . GLY A 1 108 ? -13.363 0.683 -6.610 1.00 16.45 354 GLY A CA 1
ATOM 852 C C . GLY A 1 108 ? -13.655 1.975 -7.364 1.00 16.59 354 GLY A C 1
ATOM 853 O O . GLY A 1 108 ? -12.787 2.851 -7.435 1.00 15.36 354 GLY A O 1
ATOM 854 N N . ILE A 1 109 ? -14.846 2.031 -8.006 1.00 17.42 355 ILE A N 1
ATOM 855 C CA . ILE A 1 109 ? -15.499 3.309 -8.386 1.00 18.51 355 ILE A CA 1
ATOM 856 C C . ILE A 1 109 ? -17.008 3.354 -8.087 1.00 19.08 355 ILE A C 1
ATOM 857 O O . ILE A 1 109 ? -17.652 2.340 -7.777 1.00 19.60 355 ILE A O 1
ATOM 862 N N . VAL A 1 110 ? -17.544 4.569 -8.177 1.00 18.92 356 VAL A N 1
ATOM 863 C CA . VAL A 1 110 ? -18.904 4.857 -7.815 1.00 18.24 356 VAL A CA 1
ATOM 864 C C . VAL A 1 110 ? -19.474 5.496 -9.039 1.00 18.13 356 VAL A C 1
ATOM 865 O O . VAL A 1 110 ? -19.209 6.666 -9.358 1.00 16.00 356 VAL A O 1
ATOM 869 N N . THR A 1 111 ? -20.247 4.660 -9.721 1.00 19.07 357 THR A N 1
ATOM 870 C CA . THR A 1 111 ? -20.853 4.947 -10.999 1.00 18.76 357 THR A CA 1
ATOM 871 C C . THR A 1 111 ? -22.224 5.572 -10.777 1.00 19.06 357 THR A C 1
ATOM 872 O O . THR A 1 111 ? -22.683 5.728 -9.643 1.00 18.49 357 THR A O 1
ATOM 876 N N . ARG A 1 112 ? -22.868 5.944 -11.868 1.00 20.20 358 ARG A N 1
ATOM 877 C CA . ARG A 1 112 ? -24.252 6.378 -11.812 1.00 20.92 358 ARG A CA 1
ATOM 878 C C . ARG A 1 112 ? -25.126 5.158 -11.462 1.00 19.74 358 ARG A C 1
ATOM 879 O O . ARG A 1 112 ? -26.181 5.297 -10.818 1.00 19.77 358 ARG A O 1
ATOM 887 N N . ALA A 1 113 ? -24.662 3.970 -11.849 1.00 18.01 359 ALA A N 1
ATOM 888 C CA . ALA A 1 113 ? -25.289 2.734 -11.423 1.00 18.17 359 ALA A CA 1
ATOM 889 C C . ALA A 1 113 ? -24.906 2.307 -10.007 1.00 19.35 359 ALA A C 1
ATOM 890 O O . ALA A 1 113 ? -25.232 1.201 -9.604 1.00 21.08 359 ALA A O 1
ATOM 892 N N . SER A 1 114 ? -24.195 3.153 -9.257 1.00 20.19 360 SER A N 1
ATOM 893 C CA . SER A 1 114 ? -24.108 3.026 -7.783 1.00 19.65 360 SER A CA 1
ATOM 894 C C . SER A 1 114 ? -25.243 3.758 -7.101 1.00 20.01 360 SER A C 1
ATOM 895 O O . SER A 1 114 ? -25.540 3.497 -5.950 1.00 20.89 360 SER A O 1
ATOM 898 N N . LEU A 1 115 ? -25.835 4.727 -7.785 1.00 21.08 361 LEU A N 1
ATOM 899 C CA . LEU A 1 115 ? -26.965 5.472 -7.220 1.00 21.67 361 LEU A CA 1
ATOM 900 C C . LEU A 1 115 ? -28.234 4.592 -7.206 1.00 21.07 361 LEU A C 1
ATOM 901 O O . LEU A 1 115 ? -29.000 4.592 -6.248 1.00 20.10 361 LEU A O 1
ATOM 906 N N . VAL A 1 116 ? -28.456 3.855 -8.279 1.00 20.93 362 VAL A N 1
ATOM 907 C CA . VAL A 1 116 ? -29.602 2.978 -8.322 1.00 21.92 362 VAL A CA 1
ATOM 908 C C . VAL A 1 116 ? -29.582 2.131 -7.068 1.00 21.30 362 VAL A C 1
ATOM 909 O O . VAL A 1 116 ? -30.565 2.073 -6.344 1.00 20.98 362 VAL A O 1
ATOM 913 N N . ASP A 1 117 ? -28.451 1.464 -6.835 1.00 20.89 363 ASP A N 1
ATOM 914 C CA . ASP A 1 117 ? -28.238 0.670 -5.620 1.00 19.98 363 ASP A CA 1
ATOM 915 C C . ASP A 1 117 ? -28.701 1.447 -4.389 1.00 20.09 363 ASP A C 1
ATOM 916 O O . ASP A 1 117 ? -29.545 0.950 -3.599 1.00 19.65 363 ASP A O 1
ATOM 921 N N . ILE A 1 118 ? -28.184 2.672 -4.245 1.00 18.81 364 ILE A N 1
ATOM 922 C CA . ILE A 1 118 ? -28.608 3.523 -3.140 1.00 18.25 364 ILE A CA 1
ATOM 923 C C . ILE A 1 118 ? -30.130 3.687 -3.169 1.00 17.82 364 ILE A C 1
ATOM 924 O O . ILE A 1 118 ? -30.798 3.391 -2.196 1.00 18.38 364 ILE A O 1
ATOM 929 N N . VAL A 1 119 ? -30.682 4.096 -4.297 1.00 17.49 365 VAL A N 1
ATOM 930 C CA . VAL A 1 119 ? -32.113 4.347 -4.362 1.00 17.72 365 VAL A CA 1
ATOM 931 C C . VAL A 1 119 ? -32.910 3.037 -4.109 1.00 18.22 365 VAL A C 1
ATOM 932 O O . VAL A 1 119 ? -33.975 3.052 -3.539 1.00 19.10 365 VAL A O 1
ATOM 936 N N . TYR A 1 120 ? -32.354 1.904 -4.483 1.00 19.34 366 TYR A N 1
ATOM 937 C CA . TYR A 1 120 ? -33.011 0.597 -4.291 1.00 20.91 366 TYR A CA 1
ATOM 938 C C . TYR A 1 120 ? -33.096 0.138 -2.814 1.00 21.14 366 TYR A C 1
ATOM 939 O O . TYR A 1 120 ? -34.125 -0.408 -2.360 1.00 19.08 366 TYR A O 1
ATOM 948 N N . ASP A 1 121 ? -31.985 0.323 -2.096 1.00 22.66 367 ASP A N 1
ATOM 949 C CA . ASP A 1 121 ? -31.952 0.189 -0.625 1.00 24.00 367 ASP A CA 1
ATOM 950 C C . ASP A 1 121 ? -33.051 1.050 0.064 1.00 24.49 367 ASP A C 1
ATOM 951 O O . ASP A 1 121 ? -33.758 0.558 0.975 1.00 24.31 367 ASP A O 1
ATOM 956 N N . SER A 1 122 ? -33.197 2.313 -0.367 1.00 24.55 368 SER A N 1
ATOM 957 C CA . SER A 1 122 ? -34.161 3.245 0.280 1.00 25.24 368 SER A CA 1
ATOM 958 C C . SER A 1 122 ? -35.617 2.796 0.065 1.00 23.77 368 SER A C 1
ATOM 959 O O . SER A 1 122 ? -36.535 3.290 0.718 1.00 22.76 368 SER A O 1
ATOM 962 N N . ILE A 1 123 ? -35.806 1.836 -0.836 1.00 23.04 369 ILE A N 1
ATOM 963 C CA . ILE A 1 123 ? -37.013 1.033 -0.836 1.00 22.47 369 ILE A CA 1
ATOM 964 C C . ILE A 1 123 ? -36.650 -0.433 -0.927 1.00 22.86 369 ILE A C 1
ATOM 965 O O . ILE A 1 123 ? -37.292 -1.261 -0.301 1.00 24.37 369 ILE A O 1
ATOM 970 N N . VAL B 1 2 ? -22.972 9.298 -45.336 1.00 37.57 248 VAL B N 1
ATOM 971 C CA . VAL B 1 2 ? -22.329 7.960 -45.202 1.00 37.38 248 VAL B CA 1
ATOM 972 C C . VAL B 1 2 ? -23.126 7.033 -44.218 1.00 36.97 248 VAL B C 1
ATOM 973 O O . VAL B 1 2 ? -24.303 6.716 -44.456 1.00 36.43 248 VAL B O 1
ATOM 975 N N . THR B 1 3 ? -22.484 6.657 -43.110 1.00 34.57 249 THR B N 1
ATOM 976 C CA . THR B 1 3 ? -22.980 5.662 -42.162 1.00 32.52 249 THR B CA 1
ATOM 977 C C . THR B 1 3 ? -24.188 6.109 -41.299 1.00 33.13 249 THR B C 1
ATOM 978 O O . THR B 1 3 ? -24.221 7.226 -40.772 1.00 31.16 249 THR B O 1
ATOM 982 N N . GLN B 1 4 ? -25.141 5.190 -41.119 1.00 33.31 250 GLN B N 1
ATOM 983 C CA . GLN B 1 4 ? -26.348 5.422 -40.320 1.00 32.70 250 GLN B CA 1
ATOM 984 C C . GLN B 1 4 ? -26.181 4.929 -38.885 1.00 32.05 250 GLN B C 1
ATOM 985 O O . GLN B 1 4 ? -25.273 4.145 -38.598 1.00 31.79 250 GLN B O 1
ATOM 991 N N . VAL B 1 5 ? -27.090 5.340 -37.996 1.00 31.38 251 VAL B N 1
ATOM 992 C CA . VAL B 1 5 ? -27.015 4.926 -36.581 1.00 30.75 251 VAL B CA 1
ATOM 993 C C . VAL B 1 5 ? -27.367 3.454 -36.407 1.00 30.75 251 VAL B C 1
ATOM 994 O O . VAL B 1 5 ? -26.789 2.772 -35.552 1.00 29.87 251 VAL B O 1
ATOM 998 N N . ALA B 1 6 ? -28.298 2.958 -37.229 1.00 31.21 252 ALA B N 1
ATOM 999 C CA . ALA B 1 6 ? -28.762 1.563 -37.119 1.00 31.55 252 ALA B CA 1
ATOM 1000 C C . ALA B 1 6 ? -27.604 0.584 -37.162 1.00 32.11 252 ALA B C 1
ATOM 1001 O O . ALA B 1 6 ? -27.644 -0.448 -36.494 1.00 33.37 252 ALA B O 1
ATOM 1003 N N . GLN B 1 7 ? -26.579 0.913 -37.952 1.00 32.04 253 GLN B N 1
ATOM 1004 C CA . GLN B 1 7 ? -25.372 0.094 -38.048 1.00 31.75 253 GLN B CA 1
ATOM 1005 C C . GLN B 1 7 ? -24.721 -0.141 -36.670 1.00 33.39 253 GLN B C 1
ATOM 1006 O O . GLN B 1 7 ? -24.661 -1.285 -36.213 1.00 34.41 253 GLN B O 1
ATOM 1012 N N . ILE B 1 8 ? -24.311 0.935 -35.989 1.00 34.50 254 ILE B N 1
ATOM 1013 C CA . ILE B 1 8 ? -23.536 0.834 -34.722 1.00 34.79 254 ILE B CA 1
ATOM 1014 C C . ILE B 1 8 ? -24.352 0.788 -33.420 1.00 33.12 254 ILE B C 1
ATOM 1015 O O . ILE B 1 8 ? -23.818 0.395 -32.379 1.00 34.45 254 ILE B O 1
ATOM 1020 N N . MET B 1 9 ? -25.623 1.182 -33.464 1.00 30.08 255 MET B N 1
ATOM 1021 C CA . MET B 1 9 ? -26.436 1.218 -32.253 1.00 27.58 255 MET B CA 1
ATOM 1022 C C . MET B 1 9 ? -26.436 -0.133 -31.529 1.00 26.14 255 MET B C 1
ATOM 1023 O O . MET B 1 9 ? -26.144 -1.171 -32.123 1.00 24.35 255 MET B O 1
ATOM 1028 N N . ASN B 1 10 ? -26.730 -0.082 -30.230 1.00 25.65 256 ASN B N 1
ATOM 1029 C CA . ASN B 1 10 ? -26.830 -1.263 -29.367 1.00 25.56 256 ASN B CA 1
ATOM 1030 C C . ASN B 1 10 ? -28.289 -1.621 -29.333 1.00 25.93 256 ASN B C 1
ATOM 1031 O O . ASN B 1 10 ? -29.121 -0.774 -29.002 1.00 28.13 256 ASN B O 1
ATOM 1036 N N . THR B 1 11 ? -28.606 -2.862 -29.710 1.00 24.91 257 THR B N 1
ATOM 1037 C CA . THR B 1 11 ? -29.993 -3.281 -29.938 1.00 23.80 257 THR B CA 1
ATOM 1038 C C . THR B 1 11 ? -30.739 -3.729 -28.664 1.00 23.61 257 THR B C 1
ATOM 1039 O O . THR B 1 11 ? -31.834 -4.265 -28.767 1.00 23.61 257 THR B O 1
ATOM 1043 N N . ASN B 1 12 ? -30.175 -3.501 -27.475 1.00 23.65 258 ASN B N 1
ATOM 1044 C CA . ASN B 1 12 ? -30.856 -3.877 -26.217 1.00 23.98 258 ASN B CA 1
ATOM 1045 C C . ASN B 1 12 ? -31.045 -2.706 -25.243 1.00 23.76 258 ASN B C 1
ATOM 1046 O O . ASN B 1 12 ? -30.570 -2.767 -24.115 1.00 26.42 258 ASN B O 1
ATOM 1048 N N . PRO B 1 13 ? -31.753 -1.642 -25.666 1.00 22.52 259 PRO B N 1
ATOM 1049 C CA . PRO B 1 13 ? -32.065 -0.577 -24.704 1.00 21.68 259 PRO B CA 1
ATOM 1050 C C . PRO B 1 13 ? -33.130 -0.982 -23.662 1.00 20.87 259 PRO B C 1
ATOM 1051 O O . PRO B 1 13 ? -34.218 -1.445 -24.023 1.00 20.62 259 PRO B O 1
ATOM 1055 N N . VAL B 1 14 ? -32.820 -0.755 -22.386 1.00 19.82 260 VAL B N 1
ATOM 1056 C CA . VAL B 1 14 ? -33.673 -1.178 -21.284 1.00 19.26 260 VAL B CA 1
ATOM 1057 C C . VAL B 1 14 ? -34.942 -0.335 -21.201 1.00 19.18 260 VAL B C 1
ATOM 1058 O O . VAL B 1 14 ? -34.871 0.858 -20.912 1.00 19.08 260 VAL B O 1
ATOM 1062 N N . SER B 1 15 ? -36.099 -0.959 -21.437 1.00 19.59 261 SER B N 1
ATOM 1063 C CA . SER B 1 15 ? -37.424 -0.276 -21.327 1.00 19.38 261 SER B CA 1
ATOM 1064 C C . SER B 1 15 ? -38.270 -0.804 -20.158 1.00 19.10 261 SER B C 1
ATOM 1065 O O . SER B 1 15 ? -38.004 -1.874 -19.589 1.00 19.74 261 SER B O 1
ATOM 1068 N N . ILE B 1 16 ? -39.310 -0.056 -19.827 1.00 18.01 262 ILE B N 1
ATOM 1069 C CA . ILE B 1 16 ? -40.313 -0.494 -18.857 1.00 16.99 262 ILE B CA 1
ATOM 1070 C C . ILE B 1 16 ? -41.601 0.140 -19.291 1.00 16.48 262 ILE B C 1
ATOM 1071 O O . ILE B 1 16 ? -41.579 1.140 -20.011 1.00 16.22 262 ILE B O 1
ATOM 1076 N N . THR B 1 17 ? -42.729 -0.428 -18.909 1.00 16.56 263 THR B N 1
ATOM 1077 C CA . THR B 1 17 ? -43.995 0.247 -19.223 1.00 17.25 263 THR B CA 1
ATOM 1078 C C . THR B 1 17 ? -44.383 1.187 -18.063 1.00 17.88 263 THR B C 1
ATOM 1079 O O . THR B 1 17 ? -43.921 1.006 -16.913 1.00 17.52 263 THR B O 1
ATOM 1083 N N . ALA B 1 18 ? -45.203 2.202 -18.377 1.00 18.23 264 ALA B N 1
ATOM 1084 C CA . ALA B 1 18 ? -45.554 3.265 -17.404 1.00 17.64 264 ALA B CA 1
ATOM 1085 C C . ALA B 1 18 ? -46.705 2.931 -16.484 1.00 17.43 264 ALA B C 1
ATOM 1086 O O . ALA B 1 18 ? -47.181 3.806 -15.781 1.00 17.73 264 ALA B O 1
ATOM 1088 N N . ASP B 1 19 ? -47.144 1.671 -16.499 1.00 17.85 265 ASP B N 1
ATOM 1089 C CA . ASP B 1 19 ? -48.083 1.108 -15.493 1.00 18.12 265 ASP B CA 1
ATOM 1090 C C . ASP B 1 19 ? -47.355 0.558 -14.301 1.00 18.47 265 ASP B C 1
ATOM 1091 O O . ASP B 1 19 ? -47.942 0.421 -13.219 1.00 18.47 265 ASP B O 1
ATOM 1096 N N . LYS B 1 20 ? -46.084 0.212 -14.521 1.00 18.90 266 LYS B N 1
ATOM 1097 C CA . LYS B 1 20 ? -45.227 -0.408 -13.494 1.00 19.41 266 LYS B CA 1
ATOM 1098 C C . LYS B 1 20 ? -44.750 0.563 -12.352 1.00 17.49 266 LYS B C 1
ATOM 1099 O O . LYS B 1 20 ? -44.489 1.741 -12.561 1.00 15.42 266 LYS B O 1
ATOM 1105 N N . SER B 1 21 ? -44.664 0.007 -11.151 1.00 17.26 267 SER B N 1
ATOM 1106 C CA . SER B 1 21 ? -44.374 0.749 -9.931 1.00 17.44 267 SER B CA 1
ATOM 1107 C C . SER B 1 21 ? -42.950 1.248 -9.942 1.00 18.00 267 SER B C 1
ATOM 1108 O O . SER B 1 21 ? -42.145 0.807 -10.754 1.00 18.60 267 SER B O 1
ATOM 1111 N N . LEU B 1 22 ? -42.623 2.139 -9.016 1.00 17.99 268 LEU B N 1
ATOM 1112 C CA . LEU B 1 22 ? -41.252 2.520 -8.832 1.00 18.45 268 LEU B CA 1
ATOM 1113 C C . LEU B 1 22 ? -40.471 1.316 -8.286 1.00 19.98 268 LEU B C 1
ATOM 1114 O O . LEU B 1 22 ? -39.312 1.073 -8.677 1.00 21.16 268 LEU B O 1
ATOM 1119 N N . GLN B 1 23 ? -41.124 0.537 -7.423 1.00 20.43 269 GLN B N 1
ATOM 1120 C CA . GLN B 1 23 ? -40.514 -0.654 -6.832 1.00 20.43 269 GLN B CA 1
ATOM 1121 C C . GLN B 1 23 ? -39.979 -1.502 -7.969 1.00 19.32 269 GLN B C 1
ATOM 1122 O O . GLN B 1 23 ? -38.831 -1.949 -7.935 1.00 18.88 269 GLN B O 1
ATOM 1128 N N . ALA B 1 24 ? -40.807 -1.670 -8.998 1.00 18.74 270 ALA B N 1
ATOM 1129 C CA . ALA B 1 24 ? -40.466 -2.506 -10.164 1.00 18.79 270 ALA B CA 1
ATOM 1130 C C . ALA B 1 24 ? -39.403 -1.886 -11.101 1.00 18.79 270 ALA B C 1
ATOM 1131 O O . ALA B 1 24 ? -38.559 -2.613 -11.668 1.00 17.98 270 ALA B O 1
ATOM 1133 N N . ALA B 1 25 ? -39.468 -0.550 -11.250 1.00 18.91 271 ALA B N 1
ATOM 1134 C CA . ALA B 1 25 ? -38.577 0.257 -12.126 1.00 18.12 271 ALA B CA 1
ATOM 1135 C C . ALA B 1 25 ? -37.156 0.281 -11.647 1.00 18.38 271 ALA B C 1
ATOM 1136 O O . ALA B 1 25 ? -36.228 0.004 -12.400 1.00 19.71 271 ALA B O 1
ATOM 1138 N N . ILE B 1 26 ? -36.966 0.620 -10.387 1.00 18.00 272 ILE B N 1
ATOM 1139 C CA . ILE B 1 26 ? -35.635 0.512 -9.828 1.00 17.44 272 ILE B CA 1
ATOM 1140 C C . ILE B 1 26 ? -35.184 -0.929 -9.879 1.00 17.66 272 ILE B C 1
ATOM 1141 O O . ILE B 1 26 ? -33.997 -1.194 -10.050 1.00 18.37 272 ILE B O 1
ATOM 1146 N N . THR B 1 27 ? -36.113 -1.872 -9.719 1.00 17.84 273 THR B N 1
ATOM 1147 C CA . THR B 1 27 ? -35.706 -3.280 -9.701 1.00 17.98 273 THR B CA 1
ATOM 1148 C C . THR B 1 27 ? -34.963 -3.506 -11.009 1.00 18.44 273 THR B C 1
ATOM 1149 O O . THR B 1 27 ? -33.787 -3.881 -10.988 1.00 19.08 273 THR B O 1
ATOM 1153 N N . VAL B 1 28 ? -35.606 -3.188 -12.137 1.00 17.86 274 VAL B N 1
ATOM 1154 C CA . VAL B 1 28 ? -34.960 -3.379 -13.448 1.00 18.04 274 VAL B CA 1
ATOM 1155 C C . VAL B 1 28 ? -33.627 -2.619 -13.513 1.00 18.03 274 VAL B C 1
ATOM 1156 O O . VAL B 1 28 ? -32.597 -3.209 -13.854 1.00 17.06 274 VAL B O 1
ATOM 1160 N N . MET B 1 29 ? -33.664 -1.319 -13.182 1.00 18.15 275 MET B N 1
ATOM 1161 C CA . MET B 1 29 ? -32.468 -0.437 -13.226 1.00 18.35 275 MET B CA 1
ATOM 1162 C C . MET B 1 29 ? -31.225 -0.990 -12.535 1.00 18.83 275 MET B C 1
ATOM 1163 O O . MET B 1 29 ? -30.102 -0.781 -13.007 1.00 18.43 275 MET B O 1
ATOM 1168 N N . LYS B 1 30 ? -31.428 -1.665 -11.408 1.00 19.60 276 LYS B N 1
ATOM 1169 C CA . LYS B 1 30 ? -30.321 -2.246 -10.672 1.00 20.65 276 LYS B CA 1
ATOM 1170 C C . LYS B 1 30 ? -29.801 -3.477 -11.395 1.00 22.74 276 LYS B C 1
ATOM 1171 O O . LYS B 1 30 ? -28.609 -3.575 -11.651 1.00 22.80 276 LYS B O 1
ATOM 1177 N N . GLU B 1 31 ? -30.705 -4.412 -11.710 1.00 26.01 277 GLU B N 1
ATOM 1178 C CA . GLU B 1 31 ? -30.374 -5.607 -12.508 1.00 27.64 277 GLU B CA 1
ATOM 1179 C C . GLU B 1 31 ? -29.569 -5.240 -13.743 1.00 26.88 277 GLU B C 1
ATOM 1180 O O . GLU B 1 31 ? -28.564 -5.862 -14.034 1.00 26.18 277 GLU B O 1
ATOM 1186 N N . LYS B 1 32 ? -30.037 -4.226 -14.468 1.00 27.61 278 LYS B N 1
ATOM 1187 C CA . LYS B 1 32 ? -29.564 -3.961 -15.834 1.00 28.10 278 LYS B CA 1
ATOM 1188 C C . LYS B 1 32 ? -28.417 -2.966 -15.889 1.00 27.23 278 LYS B C 1
ATOM 1189 O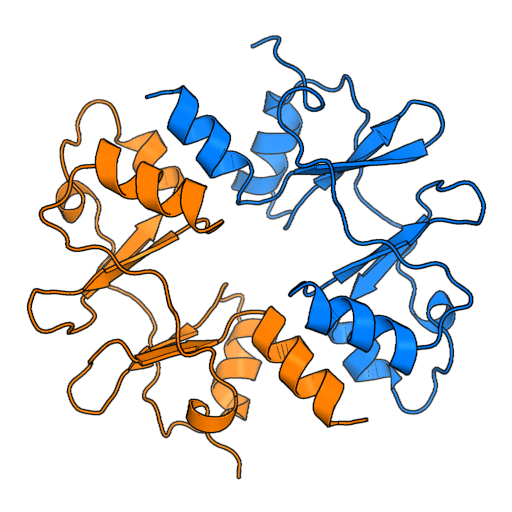 O . LYS B 1 32 ? -27.817 -2.756 -16.964 1.00 25.99 278 LYS B O 1
ATOM 1195 N N . ARG B 1 33 ? -28.119 -2.358 -14.736 1.00 26.53 279 ARG B N 1
ATOM 1196 C CA . ARG B 1 33 ? -26.912 -1.541 -14.560 1.00 25.42 279 ARG B CA 1
ATOM 1197 C C . ARG B 1 33 ? -27.010 -0.234 -15.353 1.00 25.00 279 ARG B C 1
ATOM 1198 O O . ARG B 1 33 ? -26.106 0.125 -16.120 1.00 25.51 279 ARG B O 1
ATOM 1206 N N . VAL B 1 34 ? -28.121 0.469 -15.130 1.00 23.51 280 VAL B N 1
ATOM 1207 C CA . VAL B 1 34 ? -28.458 1.677 -15.863 1.00 22.77 280 VAL B CA 1
ATOM 1208 C C . VAL B 1 34 ? -29.111 2.751 -14.966 1.00 22.82 280 VAL B C 1
ATOM 1209 O O . VAL B 1 34 ? -29.902 2.444 -14.079 1.00 23.23 280 VAL B O 1
ATOM 1213 N N . ASP B 1 35 ? -28.784 4.012 -15.213 1.00 22.08 281 ASP B N 1
ATOM 1214 C CA . ASP B 1 35 ? -29.335 5.099 -14.424 1.00 21.33 281 ASP B CA 1
ATOM 1215 C C . ASP B 1 35 ? -30.704 5.610 -14.946 1.00 20.22 281 ASP B C 1
ATOM 1216 O O . ASP B 1 35 ? -31.342 6.469 -14.315 1.00 18.79 281 ASP B O 1
ATOM 1221 N N . THR B 1 36 ? -31.179 5.098 -16.071 1.00 19.11 282 THR B N 1
ATOM 1222 C CA . THR B 1 36 ? -32.498 5.523 -16.507 1.00 19.56 282 THR B CA 1
ATOM 1223 C C . THR B 1 36 ? -33.228 4.357 -17.039 1.00 20.17 282 THR B C 1
ATOM 1224 O O . THR B 1 36 ? -32.609 3.319 -17.293 1.00 23.36 282 THR B O 1
ATOM 1228 N N . LEU B 1 37 ? -34.533 4.554 -17.253 1.00 18.80 283 LEU B N 1
ATOM 1229 C CA . LEU B 1 37 ? -35.376 3.645 -18.044 1.00 18.14 283 LEU B CA 1
ATOM 1230 C C . LEU B 1 37 ? -36.126 4.347 -19.205 1.00 17.62 283 LEU B C 1
ATOM 1231 O O . LEU B 1 37 ? -36.675 5.447 -19.055 1.00 16.14 283 LEU B O 1
ATOM 1236 N N . LEU B 1 38 ? -36.173 3.686 -20.355 1.00 17.82 284 LEU B N 1
ATOM 1237 C CA . LEU B 1 38 ? -36.860 4.249 -21.508 1.00 18.34 284 LEU B CA 1
ATOM 1238 C C . LEU B 1 38 ? -38.286 3.726 -21.540 1.00 19.64 284 LEU B C 1
ATOM 1239 O O . LEU B 1 38 ? -38.519 2.524 -21.540 1.00 20.51 284 LEU B O 1
ATOM 1244 N N . VAL B 1 39 ? -39.238 4.649 -21.561 1.00 21.29 285 VAL B N 1
ATOM 1245 C CA . VAL B 1 39 ? -40.642 4.301 -21.391 1.00 22.45 285 VAL B CA 1
ATOM 1246 C C . VAL B 1 39 ? -41.338 4.121 -22.743 1.00 24.43 285 VAL B C 1
ATOM 1247 O O . VAL B 1 39 ? -41.150 4.890 -23.713 1.00 26.04 285 VAL B O 1
ATOM 1251 N N . VAL B 1 40 ? -42.194 3.111 -22.761 1.00 25.11 286 VAL B N 1
ATOM 1252 C CA . VAL B 1 40 ? -42.547 2.405 -23.965 1.00 23.98 286 VAL B CA 1
ATOM 1253 C C . VAL B 1 40 ? -43.938 1.783 -23.693 1.00 22.71 286 VAL B C 1
ATOM 1254 O O . VAL B 1 40 ? -44.205 1.302 -22.573 1.00 22.22 286 VAL B O 1
ATOM 1258 N N . ASP B 1 41 ? -44.838 1.857 -24.678 1.00 21.79 287 ASP B N 1
ATOM 1259 C CA . ASP B 1 41 ? -46.207 1.336 -24.503 1.00 20.78 287 ASP B CA 1
ATOM 1260 C C . ASP B 1 41 ? -46.288 -0.110 -24.914 1.00 21.06 287 ASP B C 1
ATOM 1261 O O . ASP B 1 41 ? -45.325 -0.669 -25.418 1.00 19.74 287 ASP B O 1
ATOM 1266 N N . GLU B 1 42 ? -47.448 -0.706 -24.640 1.00 23.07 288 GLU B N 1
ATOM 1267 C CA . GLU B 1 42 ? -47.783 -2.086 -24.995 1.00 22.90 288 GLU B CA 1
ATOM 1268 C C . GLU B 1 42 ? -47.170 -2.473 -26.345 1.00 21.95 288 GLU B C 1
ATOM 1269 O O . GLU B 1 42 ? -46.503 -3.508 -26.443 1.00 21.33 288 GLU B O 1
ATOM 1275 N N . GLY B 1 43 ? -47.369 -1.628 -27.367 1.00 20.55 289 GLY B N 1
ATOM 1276 C CA . GLY B 1 43 ? -46.836 -1.887 -28.720 1.00 19.80 289 GLY B CA 1
ATOM 1277 C C . GLY B 1 43 ? -45.420 -1.353 -28.970 1.00 19.15 289 GLY B C 1
ATOM 1278 O O . GLY B 1 43 ? -44.932 -1.343 -30.094 1.00 18.51 289 GLY B O 1
ATOM 1279 N N . ASN B 1 44 ? -44.785 -0.866 -27.917 1.00 18.57 290 ASN B N 1
ATOM 1280 C CA . ASN B 1 44 ? -43.378 -0.572 -27.917 1.00 18.00 290 ASN B CA 1
ATOM 1281 C C . ASN B 1 44 ? -43.002 0.763 -28.547 1.00 17.27 290 ASN B C 1
ATOM 1282 O O . ASN B 1 44 ? -41.837 0.993 -28.913 1.00 16.41 290 ASN B O 1
ATOM 1287 N N . VAL B 1 45 ? -43.987 1.653 -28.637 1.00 16.47 291 VAL B N 1
ATOM 1288 C CA . VAL B 1 45 ? -43.755 3.009 -29.096 1.00 15.84 291 VAL B CA 1
ATOM 1289 C C . VAL B 1 45 ? -43.110 3.768 -27.946 1.00 15.12 291 VAL B C 1
ATOM 1290 O O . VAL B 1 45 ? -43.653 3.815 -26.886 1.00 14.55 291 VAL B O 1
ATOM 1294 N N . LEU B 1 46 ? -41.934 4.328 -28.177 1.00 15.31 292 LEU B N 1
ATOM 1295 C CA . LEU B 1 46 ? -41.201 5.065 -27.164 1.00 15.98 292 LEU B CA 1
ATOM 1296 C C . LEU B 1 46 ? -41.932 6.345 -26.747 1.00 17.30 292 LEU B C 1
ATOM 1297 O O . LEU B 1 46 ? -42.376 7.121 -27.603 1.00 16.97 292 LEU B O 1
ATOM 1302 N N . LYS B 1 47 ? -42.017 6.573 -25.431 1.00 18.78 293 LYS B N 1
ATOM 1303 C CA . LYS B 1 47 ? -42.922 7.591 -24.867 1.00 20.72 293 LYS B CA 1
ATOM 1304 C C . LYS B 1 47 ? -42.233 8.617 -23.979 1.00 22.22 293 LYS B C 1
ATOM 1305 O O . LYS B 1 47 ? -42.676 9.794 -23.903 1.00 23.50 293 LYS B O 1
ATOM 1311 N N . GLY B 1 48 ? -41.198 8.174 -23.266 1.00 21.79 294 GLY B N 1
ATOM 1312 C CA . GLY B 1 48 ? -40.407 9.082 -22.471 1.00 21.87 294 GLY B CA 1
ATOM 1313 C C . GLY B 1 48 ? -39.145 8.430 -21.954 1.00 22.49 294 GLY B C 1
ATOM 1314 O O . GLY B 1 48 ? -38.538 7.578 -22.627 1.00 22.09 294 GLY B O 1
ATOM 1315 N N . PHE B 1 49 ? -38.735 8.890 -20.769 1.00 22.56 295 PHE B N 1
ATOM 1316 C CA . PHE B 1 49 ? -37.748 8.217 -19.939 1.00 21.71 295 PHE B CA 1
ATOM 1317 C C . PHE B 1 49 ? -38.024 8.510 -18.432 1.00 21.68 295 PHE B C 1
ATOM 1318 O O . PHE B 1 49 ? -38.789 9.446 -18.108 1.00 21.50 295 PHE B O 1
ATOM 1326 N N . ILE B 1 50 ? -37.475 7.670 -17.540 1.00 20.48 296 ILE B N 1
ATOM 1327 C CA . ILE B 1 50 ? -37.414 7.970 -16.097 1.00 20.56 296 ILE B CA 1
ATOM 1328 C C . ILE B 1 50 ? -35.965 7.950 -15.559 1.00 21.40 296 ILE B C 1
ATOM 1329 O O . ILE B 1 50 ? -35.147 7.157 -16.006 1.00 20.87 296 ILE B O 1
ATOM 1334 N N . ASP B 1 51 ? -35.682 8.843 -14.599 1.00 23.34 297 ASP B N 1
ATOM 1335 C CA . ASP B 1 51 ? -34.385 8.970 -13.911 1.00 23.64 297 ASP B CA 1
ATOM 1336 C C . ASP B 1 51 ? -34.334 8.179 -12.601 1.00 24.29 297 ASP B C 1
ATOM 1337 O O . ASP B 1 51 ? -35.370 7.923 -11.972 1.00 23.35 297 ASP B O 1
ATOM 1342 N N . VAL B 1 52 ? -33.119 7.839 -12.171 1.00 24.95 298 VAL B N 1
ATOM 1343 C CA . VAL B 1 52 ? -32.879 7.364 -10.788 1.00 25.70 298 VAL B CA 1
ATOM 1344 C C . VAL B 1 52 ? -33.168 8.454 -9.744 1.00 24.96 298 VAL B C 1
ATOM 1345 O O . VAL B 1 52 ? -33.549 8.157 -8.626 1.00 23.21 298 VAL B O 1
ATOM 1349 N N . GLU B 1 53 ? -32.961 9.705 -10.129 1.00 26.02 299 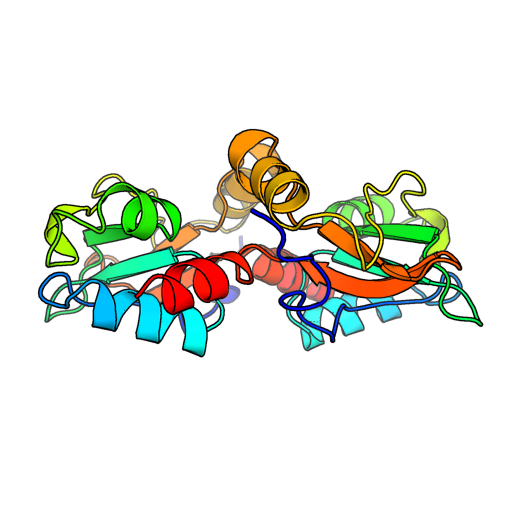GLU B N 1
ATOM 1350 C CA . GLU B 1 53 ? -33.178 10.852 -9.260 1.00 27.18 299 GLU B CA 1
ATOM 1351 C C . GLU B 1 53 ? -34.638 11.115 -9.012 1.00 24.84 299 GLU B C 1
ATOM 1352 O O . GLU B 1 53 ? -35.041 11.472 -7.911 1.00 22.86 299 GLU B O 1
ATOM 1358 N N . GLN B 1 54 ? -35.404 11.039 -10.088 1.00 25.03 300 GLN B N 1
ATOM 1359 C CA . GLN B 1 54 ? -36.837 11.290 -10.040 1.00 25.16 300 GLN B CA 1
ATOM 1360 C C . GLN B 1 54 ? -37.505 10.199 -9.264 1.00 23.44 300 GLN B C 1
ATOM 1361 O O . GLN B 1 54 ? -38.514 10.421 -8.601 1.00 22.55 300 GLN B O 1
ATOM 1367 N N . ILE B 1 55 ? -36.942 9.005 -9.342 1.00 23.25 301 ILE B N 1
ATOM 1368 C CA . ILE B 1 55 ? -37.396 7.951 -8.463 1.00 22.80 301 ILE B CA 1
ATOM 1369 C C . ILE B 1 55 ? -37.148 8.407 -7.031 1.00 22.65 301 ILE B C 1
ATOM 1370 O O . ILE B 1 55 ? -38.026 8.286 -6.191 1.00 23.64 301 ILE B O 1
ATOM 1375 N N . ASP B 1 56 ? -35.971 8.960 -6.766 1.00 23.22 302 ASP B N 1
ATOM 1376 C CA . ASP B 1 56 ? -35.619 9.344 -5.411 1.00 24.00 302 ASP B CA 1
ATOM 1377 C C . ASP B 1 56 ? -36.305 10.629 -4.876 1.00 24.57 302 ASP B C 1
ATOM 1378 O O . ASP B 1 56 ? -36.574 10.728 -3.666 1.00 25.66 302 ASP B O 1
ATOM 1383 N N . LEU B 1 57 ? -36.583 11.604 -5.741 1.00 22.75 303 LEU B N 1
ATOM 1384 C CA . LEU B 1 57 ? -37.285 12.783 -5.292 1.00 22.85 303 LEU B CA 1
ATOM 1385 C C . LEU B 1 57 ? -38.768 12.522 -4.995 1.00 23.13 303 LEU B C 1
ATOM 1386 O O . LEU B 1 57 ? -39.311 13.105 -4.071 1.00 24.73 303 LEU B O 1
ATOM 1391 N N . ASN B 1 58 ? -39.428 11.737 -5.814 1.00 23.16 304 ASN B N 1
ATOM 1392 C CA . ASN B 1 58 ? -40.840 11.507 -5.679 1.00 22.79 304 ASN B CA 1
ATOM 1393 C C . ASN B 1 58 ? -41.299 10.220 -5.139 1.00 23.62 304 ASN B C 1
ATOM 1394 O O . ASN B 1 58 ? -42.414 9.921 -5.216 1.00 23.12 304 ASN B O 1
ATOM 1399 N N . ARG B 1 59 ? -40.417 9.502 -4.523 1.00 25.05 305 ARG B N 1
ATOM 1400 C CA . ARG B 1 59 ? -40.633 8.227 -3.958 1.00 27.93 305 ARG B CA 1
ATOM 1401 C C . ARG B 1 59 ? -41.768 8.159 -2.955 1.00 30.34 305 ARG B C 1
ATOM 1402 O O . ARG B 1 59 ? -42.530 7.249 -2.994 1.00 32.48 305 ARG B O 1
ATOM 1410 N N . ARG B 1 60 ? -41.885 9.089 -2.031 1.00 33.29 306 ARG B N 1
ATOM 1411 C CA . ARG B 1 60 ? -42.933 9.036 -1.021 1.00 35.62 306 ARG B CA 1
ATOM 1412 C C . ARG B 1 60 ? -44.308 9.184 -1.541 1.00 33.71 306 ARG B C 1
ATOM 1413 O O . ARG B 1 60 ? -45.193 8.515 -1.126 1.00 32.59 306 ARG B O 1
ATOM 1421 N N . THR B 1 61 ? -44.461 10.034 -2.511 1.00 33.39 307 THR B N 1
ATOM 1422 C CA . THR B 1 61 ? -45.735 10.242 -3.093 1.00 33.92 307 THR B CA 1
ATOM 1423 C C . THR B 1 61 ? -45.608 10.077 -4.563 1.00 31.21 307 THR B C 1
ATOM 1424 O O . THR B 1 61 ? -45.627 11.022 -5.279 1.00 31.23 307 THR B O 1
ATOM 1428 N N . ALA B 1 62 ? -45.399 8.836 -4.970 1.00 30.17 308 ALA B N 1
ATOM 1429 C CA . ALA B 1 62 ? -45.352 8.338 -6.344 1.00 30.11 308 ALA B CA 1
ATOM 1430 C C . ALA B 1 62 ? -45.545 6.888 -6.198 1.00 31.17 308 ALA B C 1
ATOM 1431 O O . ALA B 1 62 ? -44.889 6.276 -5.408 1.00 30.01 308 ALA B O 1
ATOM 1433 N N . THR B 1 63 ? -46.444 6.323 -6.969 1.00 32.42 309 THR B N 1
ATOM 1434 C CA . THR B 1 63 ? -46.699 4.912 -6.902 1.00 31.70 309 THR B CA 1
ATOM 1435 C C . THR B 1 63 ? -46.259 4.289 -8.144 1.00 30.63 309 THR B C 1
ATOM 1436 O O . THR B 1 63 ? -45.908 3.159 -8.143 1.00 33.36 309 THR B O 1
ATOM 1440 N N . SER B 1 64 ? -46.321 5.035 -9.226 1.00 28.48 310 SER B N 1
ATOM 1441 C CA . SER B 1 64 ? -45.988 4.509 -10.523 1.00 26.44 310 SER B CA 1
ATOM 1442 C C . SER B 1 64 ? -45.186 5.325 -11.489 1.00 25.69 310 SER B C 1
ATOM 1443 O O . SER B 1 64 ? -45.003 6.517 -11.365 1.00 23.41 310 SER B O 1
ATOM 1446 N N . VAL B 1 65 ? -44.687 4.604 -12.470 1.00 25.54 311 VAL B N 1
ATOM 1447 C CA . VAL B 1 65 ? -43.768 5.149 -13.446 1.00 25.37 311 VAL B CA 1
ATOM 1448 C C . VAL B 1 65 ? -44.319 6.367 -14.198 1.00 25.98 311 VAL B C 1
ATOM 1449 O O . VAL B 1 65 ? -43.601 7.360 -14.411 1.00 27.91 311 VAL B O 1
ATOM 1453 N N . MET B 1 66 ? -45.585 6.312 -14.571 1.00 24.94 312 MET B N 1
ATOM 1454 C CA . MET B 1 66 ? -46.230 7.457 -15.202 1.00 24.93 312 MET B CA 1
ATOM 1455 C C . MET B 1 66 ? -46.200 8.712 -14.342 1.00 23.50 312 MET B C 1
ATOM 1456 O O . MET B 1 66 ? -46.186 9.795 -14.861 1.00 23.81 312 MET B O 1
ATOM 1461 N N . ASP B 1 67 ? -46.199 8.554 -13.026 1.00 22.59 313 ASP B N 1
ATOM 1462 C CA . ASP B 1 67 ? -46.349 9.687 -12.118 1.00 22.03 313 ASP B CA 1
ATOM 1463 C C . ASP B 1 67 ? -45.196 10.672 -12.251 1.00 23.05 313 ASP B C 1
ATOM 1464 O O . ASP B 1 67 ? -45.209 11.737 -11.613 1.00 23.31 313 ASP B O 1
ATOM 1469 N N . ILE B 1 68 ? -44.151 10.220 -12.924 1.00 23.56 314 ILE B N 1
ATOM 1470 C CA . ILE B 1 68 ? -42.871 10.898 -12.968 1.00 23.15 314 ILE B CA 1
ATOM 1471 C C . ILE B 1 68 ? -42.156 10.863 -14.307 1.00 24.34 314 ILE B C 1
ATOM 1472 O O . ILE B 1 68 ? -40.969 11.032 -14.423 1.00 24.68 314 ILE B O 1
ATOM 1477 N N . ILE B 1 69 ? -42.909 10.638 -15.337 1.00 24.81 315 ILE B N 1
ATOM 1478 C CA . ILE B 1 69 ? -42.357 10.394 -16.652 1.00 25.30 315 ILE B CA 1
ATOM 1479 C C . ILE B 1 69 ? -41.958 11.711 -17.327 1.00 25.97 315 ILE B C 1
ATOM 1480 O O . ILE B 1 69 ? -42.677 12.696 -17.225 1.00 26.94 315 ILE B O 1
ATOM 1485 N N . GLU B 1 70 ? -40.811 11.722 -18.004 1.00 25.64 316 GLU B N 1
ATOM 1486 C CA . GLU B 1 70 ? -40.407 12.873 -18.817 1.00 25.05 316 GLU B CA 1
ATOM 1487 C C . GLU B 1 70 ? -40.624 12.522 -20.299 1.00 24.73 316 GLU B C 1
ATOM 1488 O O . GLU B 1 70 ? -39.883 11.693 -20.854 1.00 24.84 316 GLU B O 1
ATOM 1494 N N . LYS B 1 71 ? -41.632 13.145 -20.932 1.00 23.06 317 LYS B N 1
ATOM 1495 C CA . LYS B 1 71 ? -42.058 12.766 -22.314 1.00 21.44 317 LYS B CA 1
ATOM 1496 C C . LYS B 1 71 ? -41.288 13.472 -23.402 1.00 22.00 317 LYS B C 1
ATOM 1497 O O . LYS B 1 71 ? -41.357 13.089 -24.566 1.00 22.19 317 LYS B O 1
ATOM 1503 N N . ASN B 1 72 ? -40.540 14.494 -23.010 1.00 22.95 318 ASN B N 1
ATOM 1504 C CA . ASN B 1 72 ? -39.739 15.273 -23.927 1.00 24.14 318 ASN B CA 1
ATOM 1505 C C . ASN B 1 72 ? -38.330 14.663 -24.028 1.00 24.82 318 ASN B C 1
ATOM 1506 O O . ASN B 1 72 ? -37.366 15.193 -23.468 1.00 24.29 318 ASN B O 1
ATOM 1511 N N . VAL B 1 73 ? -38.248 13.517 -24.721 1.00 25.73 319 VAL B N 1
ATOM 1512 C CA . VAL B 1 73 ? -36.971 12.809 -24.981 1.00 25.83 319 VAL B CA 1
ATOM 1513 C C . VAL B 1 73 ? -36.440 13.172 -26.349 1.00 26.63 319 VAL B C 1
ATOM 1514 O O . VAL B 1 73 ? -37.192 13.157 -27.329 1.00 26.69 319 VAL B O 1
ATOM 1518 N N . PHE B 1 74 ? -35.141 13.420 -26.453 1.00 27.33 320 PHE B N 1
ATOM 1519 C CA . PHE B 1 74 ? -34.558 13.459 -27.770 1.00 27.86 320 PHE B CA 1
ATOM 1520 C C . PHE B 1 74 ? -34.178 12.081 -28.271 1.00 26.78 320 PHE B C 1
ATOM 1521 O O . PHE B 1 74 ? -33.156 11.514 -27.899 1.00 25.97 320 PHE B O 1
ATOM 1529 N N . TYR B 1 75 ? -35.013 11.569 -29.151 1.00 26.38 321 TYR B N 1
ATOM 1530 C CA . TYR B 1 75 ? -34.683 10.410 -29.908 1.00 26.38 321 TYR B CA 1
ATOM 1531 C C . TYR B 1 75 ? -34.221 10.843 -31.293 1.00 27.13 321 TYR B C 1
ATOM 1532 O O . TYR B 1 75 ? -34.248 12.040 -31.644 1.00 26.58 321 TYR B O 1
ATOM 1541 N N . VAL B 1 76 ? -33.805 9.844 -32.067 1.00 26.72 322 VAL B N 1
ATOM 1542 C CA . VAL B 1 76 ? -33.319 10.015 -33.406 1.00 26.53 322 VAL B CA 1
ATOM 1543 C C . VAL B 1 76 ? -33.730 8.759 -34.132 1.00 26.95 322 VAL B C 1
ATOM 1544 O O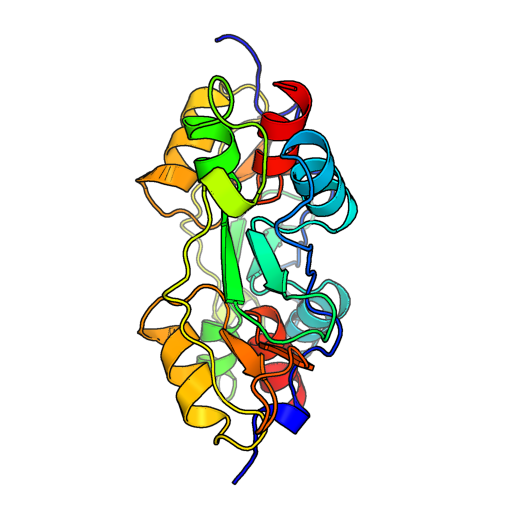 . VAL B 1 76 ? -33.580 7.675 -33.595 1.00 26.98 322 VAL B O 1
ATOM 1548 N N . TYR B 1 77 ? -34.240 8.898 -35.353 1.00 28.28 323 TYR B N 1
ATOM 1549 C CA . TYR B 1 77 ? -34.671 7.734 -36.143 1.00 27.60 323 TYR B CA 1
ATOM 1550 C C . TYR B 1 77 ? -33.507 6.828 -36.534 1.00 25.74 323 TYR B C 1
ATOM 1551 O O . TYR B 1 77 ? -32.354 7.252 -36.607 1.00 23.63 323 TYR B O 1
ATOM 1560 N N . GLU B 1 78 ? -33.857 5.568 -36.738 1.00 25.29 324 GLU B N 1
ATOM 1561 C CA . GLU B 1 78 ? -32.960 4.532 -37.200 1.00 25.95 324 GLU B CA 1
ATOM 1562 C C . GLU B 1 78 ? -31.979 4.980 -38.271 1.00 26.32 324 GLU B C 1
ATOM 1563 O O . GLU B 1 78 ? -30.783 4.806 -38.120 1.00 26.20 324 GLU B O 1
ATOM 1569 N N . ASP B 1 79 ? -32.499 5.539 -39.362 1.00 27.81 325 ASP B N 1
ATOM 1570 C CA . ASP B 1 79 ? -31.698 5.815 -40.576 1.00 28.45 325 ASP B CA 1
ATO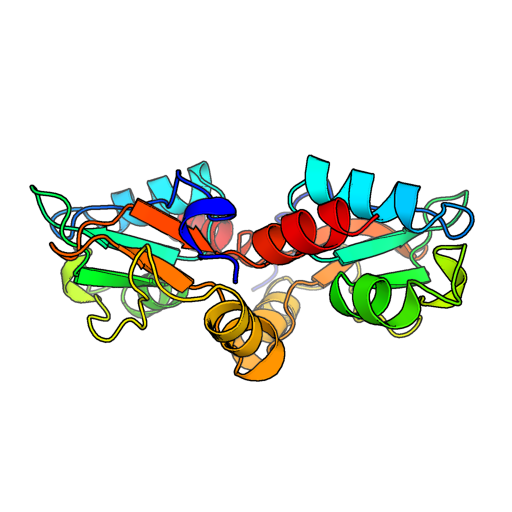M 1571 C C . ASP B 1 79 ? -31.131 7.226 -40.642 1.00 26.51 325 ASP B C 1
ATOM 1572 O O . ASP B 1 79 ? -30.774 7.701 -41.700 1.00 27.36 325 ASP B O 1
ATOM 1577 N N . THR B 1 80 ? -31.045 7.884 -39.504 1.00 25.75 326 THR B N 1
ATOM 1578 C CA . THR B 1 80 ? -30.352 9.147 -39.388 1.00 25.26 326 THR B CA 1
ATOM 1579 C C . THR B 1 80 ? -28.867 8.894 -39.603 1.00 26.28 326 THR B C 1
ATOM 1580 O O . THR B 1 80 ? -28.388 7.783 -39.378 1.00 27.43 326 THR B O 1
ATOM 1584 N N . LEU B 1 81 ? -28.144 9.918 -40.053 1.00 26.33 327 LEU B N 1
ATOM 1585 C CA . LEU B 1 81 ? -26.689 9.847 -40.136 1.00 26.64 327 LEU B CA 1
ATOM 1586 C C . LEU B 1 81 ? -26.058 9.780 -38.742 1.00 26.83 327 LEU B C 1
ATOM 1587 O O . LEU B 1 81 ? -26.369 10.572 -37.879 1.00 26.71 327 LEU B O 1
ATOM 1592 N N . LEU B 1 82 ? -25.155 8.837 -38.551 1.00 28.41 328 LEU B N 1
ATOM 1593 C CA . LEU B 1 82 ? -24.378 8.719 -37.313 1.00 29.81 328 LEU B CA 1
ATOM 1594 C C . LEU B 1 82 ? -23.744 10.043 -36.844 1.00 30.34 328 LEU B C 1
ATOM 1595 O O . LEU B 1 82 ? -24.041 10.519 -35.744 1.00 31.16 328 LEU B O 1
ATOM 1600 N N . ARG B 1 83 ? -22.877 10.618 -37.685 1.00 30.75 329 ARG B N 1
ATOM 1601 C CA . ARG B 1 83 ? -22.128 11.852 -37.376 1.00 30.31 329 ARG B CA 1
ATOM 1602 C C . ARG B 1 83 ? -22.899 12.844 -36.502 1.00 30.09 329 ARG B C 1
ATOM 1603 O O . ARG B 1 83 ? -22.353 13.391 -35.549 1.00 27.78 329 ARG B O 1
ATOM 1605 N N . ASP B 1 84 ? -24.174 13.049 -36.823 1.00 31.34 330 ASP B N 1
ATOM 1606 C CA . ASP B 1 84 ? -25.024 13.982 -36.074 1.00 32.58 330 ASP B CA 1
ATOM 1607 C C . ASP B 1 84 ? -25.247 13.549 -34.647 1.00 31.50 330 ASP B C 1
ATOM 1608 O O . ASP B 1 84 ? -25.062 14.350 -33.738 1.00 31.75 330 ASP B O 1
ATOM 1613 N N . THR B 1 85 ? -25.639 12.292 -34.440 1.00 31.18 331 THR B N 1
ATOM 1614 C CA . THR B 1 85 ? -25.930 11.808 -33.079 1.00 32.18 331 THR B CA 1
ATOM 1615 C C . THR B 1 85 ? -24.661 11.770 -32.224 1.00 32.98 331 THR B C 1
ATOM 1616 O O . THR B 1 85 ? -24.683 12.167 -31.053 1.00 33.53 331 THR B O 1
ATOM 1620 N N . VAL B 1 86 ? -23.562 11.287 -32.809 1.00 31.73 332 VAL B N 1
ATOM 1621 C CA . VAL B 1 86 ? -22.274 11.319 -32.140 1.00 30.87 332 VAL B CA 1
ATOM 1622 C C . VAL B 1 86 ? -21.965 12.748 -31.749 1.00 33.04 332 VAL B C 1
ATOM 1623 O O . VAL B 1 86 ? -21.653 13.029 -30.595 1.00 33.27 332 VAL B O 1
ATOM 1627 N N . GLN B 1 87 ? -22.067 13.653 -32.714 1.00 35.98 333 GLN B N 1
ATOM 1628 C CA . GLN B 1 87 ? -21.744 15.047 -32.476 1.00 39.54 333 GLN B CA 1
ATOM 1629 C C . GLN B 1 87 ? -22.560 15.582 -31.283 1.00 39.59 333 GLN B C 1
ATOM 1630 O O . GLN B 1 87 ? -22.025 16.328 -30.454 1.00 40.99 333 GLN B O 1
ATOM 1636 N N . ARG B 1 88 ? -23.830 15.168 -31.177 1.00 39.27 334 ARG B N 1
ATOM 1637 C CA . ARG B 1 88 ? -24.698 15.557 -30.040 1.00 38.10 334 ARG B CA 1
ATOM 1638 C C . ARG B 1 88 ? -24.192 15.053 -28.689 1.00 36.66 334 ARG B C 1
ATOM 1639 O O . ARG B 1 88 ? -24.191 15.796 -27.715 1.00 34.87 334 ARG B O 1
ATOM 1647 N N . ILE B 1 89 ? -23.790 13.783 -28.639 1.00 35.95 335 ILE B N 1
ATOM 1648 C CA . ILE B 1 89 ? -23.338 13.152 -27.400 1.00 34.62 335 ILE B CA 1
ATOM 1649 C C . ILE B 1 89 ? -22.000 13.735 -26.987 1.00 34.78 335 ILE B C 1
ATOM 1650 O O . ILE B 1 89 ? -21.834 14.145 -25.847 1.00 34.75 335 ILE B O 1
ATOM 1655 N N . LEU B 1 90 ? -21.048 13.753 -27.922 1.00 36.75 336 LEU B N 1
ATOM 1656 C CA . LEU B 1 90 ? -19.679 14.209 -27.646 1.00 37.43 336 LEU B CA 1
ATOM 1657 C C . LEU B 1 90 ? -19.656 15.620 -27.103 1.00 40.04 336 LEU B C 1
ATOM 1658 O O . LEU B 1 90 ? -19.002 15.883 -26.098 1.00 40.60 336 LEU B O 1
ATOM 1663 N N . LYS B 1 91 ? -20.382 16.515 -27.776 1.00 42.75 337 LYS B N 1
ATOM 1664 C CA . LYS B 1 91 ? -20.244 17.956 -27.570 1.00 44.70 337 LYS B CA 1
ATOM 1665 C C . LYS B 1 91 ? -21.460 18.646 -26.942 1.00 45.32 337 LYS B C 1
ATOM 1666 O O . LYS B 1 91 ? -21.296 19.593 -26.179 1.00 47.02 337 LYS B O 1
ATOM 1672 N N . ARG B 1 92 ? -22.670 18.197 -27.272 1.00 45.44 338 ARG B N 1
ATOM 1673 C CA . ARG B 1 92 ? -23.899 18.853 -26.782 1.00 44.26 338 ARG B CA 1
ATOM 1674 C C . ARG B 1 92 ? -24.475 18.151 -25.522 1.00 42.96 338 ARG B C 1
ATOM 1675 O O . ARG B 1 92 ? -25.620 18.390 -25.121 1.00 39.96 338 ARG B O 1
ATOM 1683 N N . GLY B 1 93 ? -23.669 17.282 -24.913 1.00 43.98 339 GLY B N 1
ATOM 1684 C CA . GLY B 1 93 ? -23.877 16.867 -23.524 1.00 44.88 339 GLY B CA 1
ATOM 1685 C C . GLY B 1 93 ? -24.866 15.751 -23.238 1.00 44.96 339 GLY B C 1
ATOM 1686 O O . GLY B 1 93 ? -25.037 15.392 -22.077 1.00 47.58 339 GLY B O 1
ATOM 1687 N N . TYR B 1 94 ? -25.503 15.195 -24.276 1.00 43.76 340 TYR B N 1
ATOM 1688 C CA . TYR B 1 94 ? -26.540 14.149 -24.118 1.00 39.59 340 TYR B CA 1
ATOM 1689 C C . TYR B 1 94 ? -25.894 12.894 -23.569 1.00 37.41 340 TYR B C 1
ATOM 1690 O O . TYR B 1 94 ? -24.788 12.554 -23.962 1.00 37.42 340 TYR B O 1
ATOM 1699 N N . LYS B 1 95 ? -26.587 12.192 -22.682 1.00 35.78 341 LYS B N 1
ATOM 1700 C CA . LYS B 1 95 ? -26.008 11.016 -22.016 1.00 36.22 341 LYS B CA 1
ATOM 1701 C C . LYS B 1 95 ? -26.036 9.738 -22.891 1.00 34.10 341 LYS B C 1
ATOM 1702 O O . LYS B 1 95 ? -25.180 8.866 -22.754 1.00 33.93 341 LYS B O 1
ATOM 1708 N N . TYR B 1 96 ? -27.050 9.630 -23.744 1.00 31.44 342 TYR B N 1
ATOM 1709 C CA . TYR B 1 96 ? -27.148 8.590 -24.765 1.00 29.39 342 TYR B CA 1
ATOM 1710 C C . TYR B 1 96 ? -28.323 8.994 -25.641 1.00 27.70 342 TYR B C 1
ATOM 1711 O O . TYR B 1 96 ? -29.105 9.848 -25.250 1.00 28.06 342 TYR B O 1
ATOM 1720 N N . ILE B 1 97 ? -28.460 8.412 -26.824 1.00 26.48 343 ILE B N 1
ATOM 1721 C CA . ILE B 1 97 ? -29.549 8.817 -27.720 1.00 24.51 343 ILE B CA 1
ATOM 1722 C C . ILE B 1 97 ? -30.320 7.602 -28.215 1.00 24.51 343 ILE B C 1
ATOM 1723 O O . ILE B 1 97 ? -29.764 6.758 -28.941 1.00 24.93 343 ILE B O 1
ATOM 1728 N N . PRO B 1 98 ? -31.611 7.502 -27.812 1.00 23.74 344 PRO B N 1
ATOM 1729 C CA . PRO B 1 98 ? -32.462 6.362 -28.179 1.00 23.22 344 PRO B CA 1
ATOM 1730 C C . PRO B 1 98 ? -32.839 6.359 -29.660 1.00 22.10 344 PRO B C 1
ATOM 1731 O O . PRO B 1 98 ? -32.918 7.411 -30.287 1.00 21.09 344 PRO B O 1
ATOM 1735 N N . VAL B 1 99 ? -33.041 5.173 -30.213 1.00 22.75 345 VAL B N 1
ATOM 1736 C CA . VAL B 1 99 ? -33.257 5.043 -31.643 1.00 23.79 345 VAL B CA 1
ATOM 1737 C C . VAL B 1 99 ? -34.523 4.275 -31.963 1.00 24.73 345 VAL B C 1
ATOM 1738 O O . VAL B 1 99 ? -34.800 3.195 -31.432 1.00 25.87 345 VAL B O 1
ATOM 1742 N N . VAL B 1 100 ? -35.289 4.843 -32.860 1.00 25.48 346 VAL B N 1
ATOM 1743 C CA . VAL B 1 100 ? -36.600 4.336 -33.116 1.00 26.86 346 VAL B CA 1
ATOM 1744 C C . VAL B 1 100 ? -36.704 4.009 -34.598 1.00 27.91 346 VAL B C 1
ATOM 1745 O O . VAL B 1 100 ? -35.764 4.263 -35.378 1.00 28.50 346 VAL B O 1
ATOM 1749 N N . ASP B 1 101 ? -37.827 3.428 -34.987 1.00 28.17 347 ASP B N 1
ATOM 1750 C CA . ASP B 1 101 ? -38.148 3.301 -36.403 1.00 29.12 347 ASP B CA 1
ATOM 1751 C C . ASP B 1 101 ? -39.221 4.328 -36.781 1.00 30.20 347 ASP B C 1
ATOM 1752 O O . ASP B 1 101 ? -39.661 5.131 -35.947 1.00 29.38 347 ASP B O 1
ATOM 1757 N N . LYS B 1 102 ? -39.611 4.305 -38.050 1.00 32.27 348 LYS B N 1
ATOM 1758 C CA . LYS B 1 102 ? -40.596 5.245 -38.600 1.00 33.13 348 LYS B CA 1
ATOM 1759 C C . LYS B 1 102 ? -41.940 5.224 -37.871 1.00 31.13 348 LYS B C 1
ATOM 1760 O O . LYS B 1 102 ? -42.721 6.159 -37.988 1.00 29.91 348 LYS B O 1
ATOM 1766 N N . ASP B 1 103 ? -42.200 4.154 -37.131 1.00 30.95 349 ASP B N 1
ATOM 1767 C CA . ASP B 1 103 ? -43.352 4.092 -36.239 1.00 31.69 349 ASP B CA 1
ATOM 1768 C C . ASP B 1 103 ? -42.999 4.497 -34.819 1.00 29.47 349 ASP B C 1
ATOM 1769 O O . ASP B 1 103 ? -43.769 4.223 -33.907 1.00 30.44 349 ASP B O 1
ATOM 1774 N N . LYS B 1 104 ? -41.856 5.152 -34.626 1.00 27.50 350 LYS B N 1
ATOM 1775 C CA . LYS B 1 104 ? -41.410 5.560 -33.289 1.00 27.06 350 LYS B CA 1
ATOM 1776 C C . LYS B 1 104 ? -41.348 4.358 -32.342 1.00 26.81 350 LYS B C 1
ATOM 1777 O O . LYS B 1 104 ? -41.702 4.465 -31.178 1.00 27.87 350 LYS B O 1
ATOM 1783 N N . ARG B 1 105 ? -40.934 3.203 -32.846 1.00 25.39 351 ARG B N 1
ATOM 1784 C CA . ARG B 1 105 ? -40.772 2.025 -31.985 1.00 24.56 351 ARG B CA 1
ATOM 1785 C C . ARG B 1 105 ? -39.330 1.916 -31.433 1.00 23.27 351 ARG B C 1
ATOM 1786 O O . ARG B 1 105 ? -38.370 2.079 -32.205 1.00 22.21 351 ARG B O 1
ATOM 1794 N N . LEU B 1 106 ? -39.174 1.630 -30.125 1.00 21.17 352 LEU B N 1
ATOM 1795 C CA . LEU B 1 106 ? -37.837 1.628 -29.530 1.00 19.75 352 LEU B CA 1
ATOM 1796 C C . LEU B 1 106 ? -37.096 0.488 -30.125 1.00 19.28 352 LEU B C 1
ATOM 1797 O O . LEU B 1 106 ? -37.598 -0.629 -30.092 1.00 20.03 352 LEU B O 1
ATOM 1802 N N . VAL B 1 107 ? -35.911 0.780 -30.672 1.00 18.08 353 VAL B N 1
ATOM 1803 C CA . VAL B 1 107 ? -35.150 -0.156 -31.479 1.00 16.98 353 VAL B CA 1
ATOM 1804 C C . VAL B 1 107 ? -33.654 -0.248 -31.127 1.00 16.58 353 VAL B C 1
ATOM 1805 O O . VAL B 1 107 ? -33.008 -1.257 -31.446 1.00 15.28 353 VAL B O 1
ATOM 1809 N N . GLY B 1 108 ? -33.110 0.779 -30.461 1.00 16.27 354 GLY B N 1
ATOM 1810 C CA . GLY B 1 108 ? -31.702 0.780 -30.075 1.00 16.38 354 GLY B CA 1
ATOM 1811 C C . GLY B 1 108 ? -31.325 1.973 -29.223 1.00 16.49 354 GLY B C 1
ATOM 1812 O O . GLY B 1 108 ? -32.167 2.816 -28.982 1.00 16.42 354 GLY B O 1
ATOM 1813 N N . ILE B 1 109 ? -30.078 2.004 -28.728 1.00 16.51 355 ILE B N 1
ATOM 1814 C CA . ILE B 1 109 ? -29.505 3.176 -28.016 1.00 17.00 355 ILE B CA 1
ATOM 1815 C C . ILE B 1 109 ? -28.071 3.393 -28.475 1.00 16.85 355 ILE B C 1
ATOM 1816 O O . ILE B 1 109 ? -27.299 2.437 -28.618 1.00 17.48 355 ILE B O 1
ATOM 1821 N N . VAL B 1 110 ? -27.686 4.648 -28.644 1.00 15.79 356 VAL B N 1
ATOM 1822 C CA . VAL B 1 110 ? -26.295 4.936 -28.825 1.00 15.42 356 VAL B CA 1
ATOM 1823 C C . VAL B 1 110 ? -25.768 5.475 -27.505 1.00 15.49 356 VAL B C 1
ATOM 1824 O O . VAL B 1 110 ? -26.000 6.652 -27.156 1.00 15.14 356 VAL B O 1
ATOM 1828 N N . THR B 1 111 ? -25.110 4.585 -26.752 1.00 14.81 357 THR B N 1
ATOM 1829 C CA . THR B 1 111 ? -24.455 4.958 -25.508 1.00 14.29 357 THR B CA 1
ATOM 1830 C C . THR B 1 111 ? -23.004 5.380 -25.782 1.00 14.19 357 THR B C 1
ATOM 1831 O O . THR B 1 111 ? -22.482 5.162 -26.872 1.00 13.54 357 THR B O 1
ATOM 1835 N N . ARG B 1 112 ? -22.355 5.966 -24.777 1.00 14.23 358 ARG B N 1
ATOM 1836 C CA . ARG B 1 112 ? -20.954 6.378 -24.908 1.00 14.35 358 ARG B CA 1
ATOM 1837 C C . ARG B 1 112 ? -20.080 5.212 -25.364 1.00 14.35 358 ARG B C 1
ATOM 1838 O O . ARG B 1 112 ? -19.178 5.399 -26.182 1.00 13.41 358 ARG B O 1
ATOM 1846 N N . ALA B 1 113 ? -20.375 4.007 -24.860 1.00 14.75 359 ALA B N 1
ATOM 1847 C CA . ALA B 1 113 ? -19.743 2.786 -25.380 1.00 15.13 359 ALA B CA 1
ATOM 1848 C C . ALA B 1 113 ? -20.177 2.424 -26.862 1.00 16.08 359 ALA B C 1
ATOM 1849 O O . ALA B 1 113 ? -19.668 1.468 -27.461 1.00 16.66 359 ALA B O 1
ATOM 1851 N N . SER B 1 114 ? -21.078 3.187 -27.463 1.00 15.91 360 SER B N 1
ATOM 1852 C CA . SER B 1 114 ? -21.173 3.155 -28.905 1.00 16.31 360 SER B CA 1
ATOM 1853 C C . SER B 1 114 ? -19.997 3.956 -29.531 1.00 17.60 360 SER B C 1
ATOM 1854 O O . SER B 1 114 ? -19.538 3.650 -30.647 1.00 17.64 360 SER B O 1
ATOM 1857 N N . LEU B 1 115 ? -19.514 4.991 -28.837 1.00 19.35 361 LEU B N 1
ATOM 1858 C CA . LEU B 1 115 ? -18.357 5.769 -29.359 1.00 20.74 361 LEU B CA 1
ATOM 1859 C C . LEU B 1 115 ? -17.101 4.874 -29.393 1.00 22.14 361 LEU B C 1
ATOM 1860 O O . LEU B 1 115 ? -16.288 4.977 -30.312 1.00 24.81 361 LEU B O 1
ATOM 1865 N N . VAL B 1 116 ? -16.954 4.003 -28.392 1.00 21.44 362 VAL B N 1
ATOM 1866 C CA . VAL B 1 116 ? -15.862 3.044 -28.354 1.00 20.76 362 VAL B CA 1
ATOM 1867 C C . VAL B 1 116 ? -15.912 2.145 -29.565 1.00 20.18 362 VAL B C 1
ATOM 1868 O O . VAL B 1 116 ? -14.911 1.937 -30.241 1.00 19.38 362 VAL B O 1
ATOM 1872 N N . ASP B 1 117 ? -17.086 1.575 -29.798 1.00 20.30 363 ASP B N 1
ATOM 1873 C CA . ASP B 1 117 ? -17.292 0.676 -30.902 1.00 20.24 363 ASP B CA 1
ATOM 1874 C C . ASP B 1 117 ? -16.758 1.402 -32.113 1.00 22.83 363 ASP B C 1
ATOM 1875 O O . ASP B 1 117 ? -15.890 0.865 -32.838 1.00 24.25 363 ASP B O 1
ATOM 1880 N N . ILE B 1 118 ? -17.205 2.652 -32.281 1.00 22.95 364 ILE B N 1
ATOM 1881 C CA . ILE B 1 118 ? -16.821 3.451 -33.440 1.00 24.09 364 ILE B CA 1
ATOM 1882 C C . ILE B 1 118 ? -15.319 3.721 -33.499 1.00 24.97 364 ILE B C 1
ATOM 1883 O O . ILE B 1 118 ? -14.716 3.616 -34.565 1.00 27.12 364 ILE B O 1
ATOM 1888 N N . VAL B 1 119 ? -14.711 4.083 -32.373 1.00 25.43 365 VAL B N 1
ATOM 1889 C CA . VAL B 1 119 ? -13.256 4.341 -32.344 1.00 25.87 365 VAL B CA 1
ATOM 1890 C C . VAL B 1 119 ? -12.439 3.029 -32.524 1.00 26.62 365 VAL B C 1
ATOM 1891 O O . VAL B 1 119 ? -11.382 3.022 -33.173 1.00 26.98 365 VAL B O 1
ATOM 1895 N N . TYR B 1 120 ? -12.933 1.925 -31.971 1.00 27.05 366 TYR B N 1
ATOM 1896 C CA . TYR B 1 120 ? -12.263 0.628 -32.132 1.00 27.84 366 TYR B CA 1
ATOM 1897 C C . TYR B 1 120 ? -12.167 0.246 -33.598 1.00 28.37 366 TYR B C 1
ATOM 1898 O O . TYR B 1 120 ? -11.099 -0.163 -34.069 1.00 28.09 366 TYR B O 1
ATOM 1907 N N . ASP B 1 121 ? -13.285 0.391 -34.311 1.00 28.59 367 ASP B N 1
ATOM 1908 C CA . ASP B 1 121 ? -13.349 0.073 -35.738 1.00 29.27 367 ASP B CA 1
ATOM 1909 C C . ASP B 1 121 ? -12.354 0.867 -36.575 1.00 30.63 367 ASP B C 1
ATOM 1910 O O . ASP B 1 121 ? -11.767 0.324 -37.529 1.00 31.94 367 ASP B O 1
ATOM 1915 N N . SER B 1 122 ? -12.169 2.147 -36.252 1.00 30.38 368 SER B N 1
ATOM 1916 C CA . SER B 1 122 ? -11.201 2.962 -37.002 1.00 31.43 368 SER B CA 1
ATOM 1917 C C . SER B 1 122 ? -9.728 2.679 -36.628 1.00 30.98 368 SER B C 1
ATOM 1918 O O . SER B 1 122 ? -8.895 3.561 -36.774 1.00 30.58 368 SER B O 1
ATOM 1921 N N . ILE B 1 123 ? -9.415 1.466 -36.142 1.00 30.80 369 ILE B N 1
ATOM 1922 C CA . ILE B 1 123 ? -8.018 0.983 -36.078 1.00 30.01 369 ILE B CA 1
ATOM 1923 C C . ILE B 1 123 ? -7.864 -0.477 -36.532 1.00 29.03 369 ILE B C 1
ATOM 1924 O O . ILE B 1 123 ? -8.301 -1.404 -35.854 1.00 26.96 369 ILE B O 1
#

Radius of gyration: 18.98 Å; Cα contacts (8 Å, |Δi|>4): 479; chains: 2; bounding box: 51×24×54 Å

Organism: Listeria monocytogenes (NCBI:txid1639)

CATH classification: 3.10.580.10

Secondary structure (DSSP, 8-state):
---BHHHHSBS---EE-TTSBHHHHHHHHHHHT-SEEEEE-TT-BEEEEEEHHHHHHHGGG--BGGGG-B-----EETTSBHHHHHHHHHHH--S-EEEE-TT-BEEEEE-THHHHHHHHHT-/--BHHHHSBS---EE-TTSBHHHHHHHHHHHT-SEEEEE-TT-BEEEEEEHHHHHHHSTT--BGGGG-B-----EETTSBHHHHHHHHHHH--SEEEEE-TT-BEEEEEEHHHHHHHHHHT-

InterPro domains:
  IPR000644 CBS domain [PF00571] (251-299)
  IPR000644 CBS domain [PF00571] (311-365)
  IPR000644 CBS domain [PS51371] (255-311)
  IPR000644 CBS domain [PS51371] (315-373)
  IPR000644 CBS domain [SM00116] (258-306)
  IPR000644 CBS domain [SM00116] (318-366)
  IPR003439 ABC transporter-like, ATP-binding domain [PF00005] (18-163)
  IPR003439 ABC transporter-like, ATP-binding domain [PS50893] (2-236)
  IPR003593 AAA+ ATPase domain [SM00382] (27-213)
  IPR005892 Glycine betaine/proline betaine transport system ATP-binding protein ProV-like [TIGR01186] (12-371)
  IPR017871 ABC transporter-like, conserved site [PS00211] (136-150)
  IPR027417 P-loop containing nucleoside triphosphate hydrolase [G3DSA:3.40.50.300] (1-240)
  IPR027417 P-loop containing nucleoside triphosphate hydrolase [SSF52540] (1-240)
  IPR046342 CBS domain superfamily [G3DSA:3.10.580.10] (247-372)
  IPR046342 CBS domain sup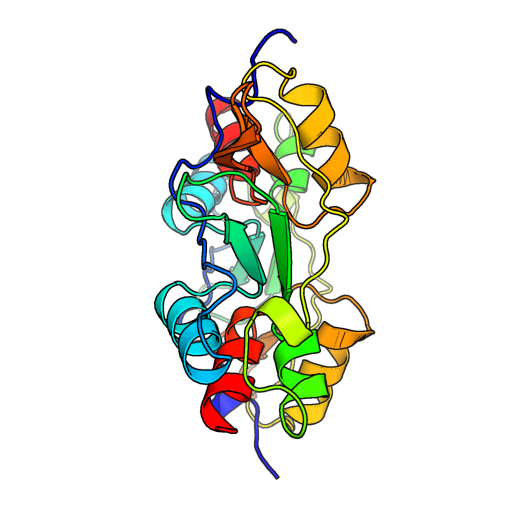erfamily [SSF54631] (249-372)

B-factor: mean 26.39, std 8.11, range [11.81, 62.34]

Sequence (245 aa):
DVTQVAQIMNTNPVSITADKSLQAAITVMKEKRVDTLLVVDEGNVLKGFIDVEQIDLNRRTATSVMDIIEKNVFYVYEDTLLRDTVQRILKRGYKYIPVVDKDKRLVGIVTRASLVDIVYDSIVTQVAQIMNTNPVSITADKSLQAAITVMKEKRVDTLLVVDEGNVLKGFIDVEQIDLNRRTATSVMDIIEKNVFYVYEDTLLRDTVQRILKRGYKYIPVVDKDKRLVGIVTRASLVDIVYDSI

Foldseek 3Di:
DQDWPLVQFDQDAAADEFAAWLVRVVVSCVVVVHQKHFYAYPQQATFFMDGPVQSVPCVVPGTTNNVGGGRDAAEEEGRHHPVVLVVCVVPVVDQKHFYAHPRRGTRGIQHPVSVVVVVVVVD/DDWCLVLFAFDAAADEFVDFLVVVVVSCVVVVHQKHFYADPQQQTFFMGGVVQCVVCVVPGTTNNVRGGRPAAADEGGHHPVVQCCCVVPVPDQKHFYAHPSNGTGGIGGVVSVVVVVVVVD

Solvent-accessible surface area: 12981 Å² total; per-residue (Å²): 162,126,80,66,0,30,130,33,14,55,108,82,26,28,41,11,40,35,104,93,35,1,93,29,0,3,54,37,0,69,114,113,111,39,20,21,0,6,1,12,52,189,34,56,28,0,83,0,55,2,30,3,34,68,0,59,127,56,74,200,133,11,107,25,0,128,82,17,40,77,164,125,18,74,67,9,92,55,92,38,76,18,47,63,0,22,102,63,5,45,150,144,64,66,91,42,0,2,0,0,32,183,81,70,84,11,43,0,16,0,30,41,14,2,9,0,23,54,9,83,115,53,100,131,57,61,0,34,119,34,20,56,109,76,20,32,42,12,45,28,103,94,31,2,98,33,0,4,55,35,0,75,116,117,112,44,24,10,0,2,1,8,57,184,31,54,29,0,87,0,50,1,27,3,45,70,0,56,135,47,62,195,130,14,104,24,0,129,79,22,36,81,143,131,21,71,60,10,92,50,99,39,86,16,70,67,0,27,97,70,4,56,160,133,65,69,90,37,0,3,0,0,33,187,83,56,90,14,40,0,15,0,42,50,12,1,5,0,23,50,8,83,102,52,103